Protein AF-A0A7S3S512-F1 (afdb_monomer)

Sequence (311 aa):
MNDYSKWDKIRDSDGEEDDPVSTSLEEENQEQLRGEMERMDMWLRRQIMGLEKQAPGRRHRPGQPPELSELTQQAAPYRKLTKEDRKVLSMLIITSHFEEGTTNLDRHPQMLDLTRHHRWLEEDPGTLELLCQVHNKAMKQMKDGQEPDDEERRALESPEDRRMRSMVLSGINTLAAPKKCKCTGGLLELVTQICTPSTDEGRERRKKWQKKEYAKDALFDSLFPDLRQFNDEEQDTGWWDIGIFVAVIVLLIFAALFLLYGPVFAASKVKTTSTLLTTTAANAANAAAPEAVAASLASAAAGVEGREGEL

Organism: NCBI:txid141414

Solvent-accessible surface area (backbone atoms only — not comparable to full-atom values): 18953 Å² total; per-residue (Å²): 133,86,80,60,71,75,61,75,66,63,66,78,80,81,72,74,72,72,54,72,67,60,58,51,54,52,52,52,52,52,51,51,50,49,56,49,32,53,52,42,34,55,50,49,50,54,43,51,57,49,50,67,70,64,46,93,88,78,72,87,64,92,88,65,64,68,75,66,52,53,68,62,65,67,58,74,82,65,61,86,70,55,76,63,54,40,46,53,49,24,43,46,18,60,47,49,36,60,57,82,76,47,78,49,74,88,35,44,65,60,47,50,52,51,44,69,78,38,51,59,62,72,72,37,65,41,55,51,51,38,50,39,51,43,48,54,48,60,60,50,69,68,60,83,58,77,92,59,58,77,68,58,51,61,68,72,51,55,72,62,60,56,50,52,48,53,25,46,45,27,30,36,20,60,57,35,34,21,66,77,67,66,36,89,60,32,60,61,46,42,50,50,31,47,76,59,47,86,47,71,66,26,48,48,52,33,51,38,55,28,62,37,42,37,21,54,51,50,40,50,37,70,75,36,61,77,59,43,64,54,60,75,62,36,76,83,45,42,69,57,51,51,50,50,54,51,50,52,53,52,50,52,50,50,51,51,49,43,68,73,46,40,68,67,61,62,68,75,73,74,83,86,80,77,84,89,84,92,86,79,83,84,89,79,85,83,82,83,86,82,89,80,86,85,87,81,91,81,91,85,87,85,91,84,82,88,83,87,78,92,132

Radius of gyration: 35.6 Å; Cα contacts (8 Å, |Δi|>4): 175; chains: 1; bounding box: 124×63×72 Å

Secondary structure (DSSP, 8-state):
----TTTTT----------HHHHHHHHHHHHHHHHHHHHHHHHHHHHHHHHHHHSTTS---TT--HHHHHHHHTSPPPPPP-HHHHHHHHHHHHHT---TT---GGGHHHHHHHHHH-THHHH-HHHHHHHHHHHHHHHHTTTSS----HHHHHHHS-HHHHHHHHHHHHHHHHHHHHHHTT-TTHHHHHHHHHHS--SHHHHHHHHHHHTTHHHHHHHHHHH-HHHHHHHHHHHHHHHHHHHHHHHHHHHHHHHHHHHHHHHHHHTT-------------------------------------------

Foldseek 3Di:
DDDPVVVVPPPPVPPPPVPVVVVVVVVVVVVVLVVQLVLLLVLLVVLVVVVVVVQPPDDDDPPDDVVVVVVVNPQDDADDDDSVRSSLLSSLLVLLADDQLDDSLVSLVVNVVSCVVVVCLQVPPSNLLSLLSSLVSLVVVLVPDDDDPPVVSVVPDDPSSVVSSNSSLSSSLQNQLCVVVVPPVHSVSLSCLLVDVPDPVSVVSVNCSSNSVSSVVSSVCSVCVVVVVVVVPCPVCVVVVVVVVVVVVVVVVVVVCCVVCVVVVVVPDDPDDDDDDDDDDDDDDDDDDDDDDDDDDDDDDDDDDDDDDDD

pLDDT: mean 80.56, std 19.23, range [37.34, 98.44]

Mean predicted aligned error: 13.74 Å

Structure (mmCIF, N/CA/C/O backbone):
data_AF-A0A7S3S512-F1
#
_entry.id   AF-A0A7S3S512-F1
#
loop_
_atom_site.group_PDB
_atom_site.id
_atom_site.type_symbol
_atom_site.label_atom_id
_atom_site.label_alt_id
_atom_site.label_comp_id
_atom_site.label_asym_id
_atom_site.label_entity_id
_atom_site.label_seq_id
_atom_site.pdbx_PDB_ins_code
_atom_site.Cartn_x
_atom_site.Cartn_y
_atom_site.Cartn_z
_atom_site.occupancy
_atom_site.B_iso_or_equiv
_atom_site.auth_seq_id
_atom_site.auth_comp_id
_atom_site.auth_asym_id
_atom_site.auth_atom_id
_atom_site.pdbx_PDB_model_num
ATOM 1 N N . MET A 1 1 ? 29.287 36.429 43.409 1.00 61.03 1 MET A N 1
ATOM 2 C CA . MET A 1 1 ? 30.120 36.024 42.257 1.00 61.03 1 MET A CA 1
ATOM 3 C C . MET A 1 1 ? 29.780 34.569 42.007 1.00 61.03 1 MET A C 1
ATOM 5 O O . MET A 1 1 ? 30.054 33.759 42.880 1.00 61.03 1 MET A O 1
ATOM 9 N N . ASN A 1 2 ? 29.037 34.271 40.940 1.00 67.44 2 ASN A N 1
ATOM 10 C CA . ASN A 1 2 ? 28.600 32.899 40.678 1.00 67.44 2 ASN A CA 1
ATOM 11 C C . ASN A 1 2 ? 29.790 32.089 40.165 1.00 67.44 2 ASN A C 1
ATOM 13 O O . ASN A 1 2 ? 30.508 32.540 39.276 1.00 67.44 2 ASN A O 1
ATOM 17 N N . ASP A 1 3 ? 30.003 30.927 40.770 1.00 71.62 3 ASP A N 1
ATOM 18 C CA . ASP A 1 3 ? 31.098 30.020 40.459 1.00 71.62 3 ASP A CA 1
ATOM 19 C C . ASP A 1 3 ? 30.718 29.163 39.241 1.00 71.62 3 ASP A C 1
ATOM 21 O O . ASP A 1 3 ? 29.880 28.262 39.322 1.00 71.62 3 ASP A O 1
ATOM 25 N N . TYR A 1 4 ? 31.288 29.501 38.084 1.00 76.69 4 TYR A N 1
ATOM 26 C CA . TYR A 1 4 ? 31.064 28.801 36.815 1.00 76.69 4 TYR A CA 1
ATOM 27 C C . TYR A 1 4 ? 32.015 27.607 36.614 1.00 76.69 4 TYR A C 1
ATOM 29 O O . TYR A 1 4 ? 31.914 26.921 35.599 1.00 76.69 4 TYR A O 1
ATOM 37 N N . SER A 1 5 ? 32.874 27.282 37.592 1.00 79.38 5 SER A N 1
ATOM 38 C CA . SER A 1 5 ? 33.829 26.159 37.501 1.00 79.38 5 SER A CA 1
ATOM 39 C C . SER A 1 5 ? 33.173 24.776 37.357 1.00 79.38 5 SER A C 1
ATOM 41 O O . SER A 1 5 ? 33.817 23.814 36.939 1.00 79.38 5 SER A O 1
ATOM 43 N N . LYS A 1 6 ? 31.871 24.664 37.660 1.00 72.25 6 LYS A N 1
ATOM 44 C CA . LYS A 1 6 ? 31.051 23.468 37.401 1.00 72.25 6 LYS A CA 1
ATOM 45 C C . LYS A 1 6 ? 30.869 23.182 35.904 1.00 72.25 6 LYS A C 1
ATOM 47 O O . LYS A 1 6 ? 30.765 22.015 35.536 1.00 72.25 6 LYS A O 1
ATOM 52 N N . TRP A 1 7 ? 30.792 24.217 35.068 1.00 75.50 7 TRP A N 1
ATOM 53 C CA . TRP A 1 7 ? 30.536 24.078 33.628 1.00 75.50 7 TRP A CA 1
ATOM 54 C C . TRP A 1 7 ? 31.827 23.879 32.829 1.00 75.50 7 TRP A C 1
ATOM 56 O O . TRP A 1 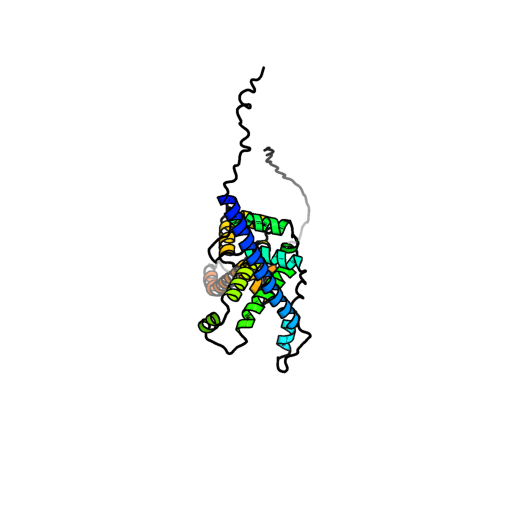7 ? 31.806 23.212 31.806 1.00 75.50 7 TRP A O 1
ATOM 66 N N . ASP A 1 8 ? 32.960 24.327 33.370 1.00 74.44 8 ASP A N 1
ATOM 67 C CA . ASP A 1 8 ? 34.303 24.193 32.777 1.00 74.44 8 ASP A CA 1
ATOM 68 C C . ASP A 1 8 ? 34.840 22.743 32.776 1.00 74.44 8 ASP A C 1
ATOM 70 O O . ASP A 1 8 ? 35.876 22.435 32.194 1.00 74.44 8 ASP A O 1
ATOM 74 N N . LYS A 1 9 ? 34.138 21.826 33.458 1.00 64.19 9 LYS A N 1
ATOM 75 C CA . LYS A 1 9 ? 34.430 20.382 33.466 1.00 64.19 9 LYS A CA 1
ATOM 76 C C . LYS A 1 9 ? 33.510 19.569 32.564 1.00 64.19 9 LYS A C 1
ATOM 78 O O . LYS A 1 9 ? 33.671 18.348 32.505 1.00 64.19 9 LYS A O 1
ATOM 83 N N . ILE A 1 10 ? 32.567 20.206 31.869 1.00 63.91 10 ILE A N 1
ATOM 84 C CA . ILE A 1 10 ? 31.907 19.558 30.739 1.00 63.91 10 ILE A CA 1
ATOM 85 C C . ILE A 1 10 ? 32.940 19.574 29.622 1.00 63.91 10 ILE A C 1
ATOM 87 O O . ILE A 1 10 ? 33.043 20.509 28.843 1.00 63.91 10 ILE A O 1
ATOM 91 N N . ARG A 1 11 ? 33.799 18.557 29.650 1.00 57.00 11 ARG A N 1
ATOM 92 C CA . ARG A 1 11 ? 34.690 18.218 28.555 1.00 57.00 11 ARG A CA 1
ATOM 93 C C . ARG A 1 11 ? 33.771 18.029 27.357 1.00 57.00 11 ARG A C 1
ATOM 95 O O . ARG A 1 11 ? 32.950 17.113 27.404 1.00 57.00 11 ARG A O 1
ATOM 102 N N . ASP A 1 12 ? 33.858 18.922 26.375 1.00 54.28 12 ASP A N 1
ATOM 103 C CA . ASP A 1 12 ? 33.174 18.766 25.098 1.00 54.28 12 ASP A CA 1
ATOM 104 C C . ASP A 1 12 ? 33.484 17.349 24.619 1.00 54.28 12 ASP A C 1
ATOM 106 O O . ASP A 1 12 ? 34.623 17.012 24.285 1.00 54.28 12 ASP A O 1
ATOM 110 N N . SER A 1 13 ? 32.484 16.476 24.724 1.00 53.31 13 SER A N 1
ATOM 111 C CA . SER A 1 13 ? 32.535 15.096 24.255 1.00 53.31 13 SER A CA 1
ATOM 112 C C . SER A 1 13 ? 32.376 15.118 22.737 1.00 53.31 13 SER A C 1
ATOM 114 O O . SER A 1 13 ? 31.521 14.441 22.190 1.00 53.31 13 SER A O 1
ATOM 116 N N . ASP A 1 14 ? 33.190 15.948 22.087 1.00 55.72 14 ASP A N 1
ATOM 117 C CA . ASP A 1 14 ? 33.312 16.149 20.641 1.00 55.72 14 ASP A CA 1
ATOM 118 C C . ASP A 1 14 ? 34.338 15.159 20.051 1.00 55.72 14 ASP A C 1
ATOM 120 O O . ASP A 1 14 ? 34.889 15.338 18.971 1.00 55.72 14 ASP A O 1
ATOM 124 N N . GLY A 1 15 ? 34.650 14.117 20.826 1.00 52.41 15 GLY A N 1
ATOM 125 C CA . GLY A 1 15 ? 35.404 12.944 20.420 1.00 52.41 15 GLY A CA 1
ATOM 126 C C . GLY A 1 15 ? 34.468 11.749 20.338 1.00 52.41 15 GLY A C 1
ATOM 127 O O . GLY A 1 15 ? 34.687 10.757 21.031 1.00 52.41 15 GLY A O 1
ATOM 128 N N . GLU A 1 16 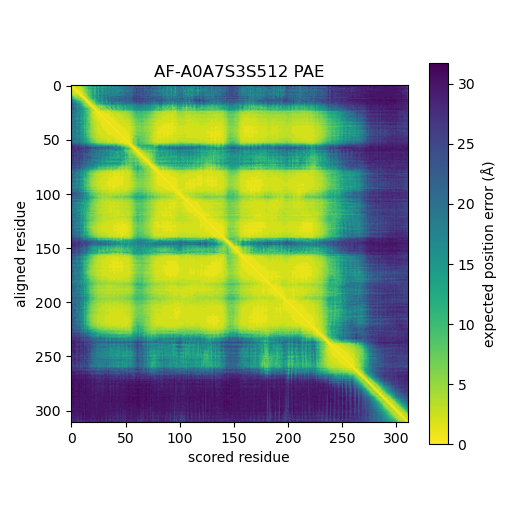? 33.409 11.858 19.534 1.00 58.88 16 GLU A N 1
ATOM 129 C CA . GLU A 1 16 ? 32.864 10.681 18.860 1.00 58.88 16 GLU A CA 1
ATOM 130 C C . GLU A 1 16 ? 33.979 10.197 17.919 1.00 58.88 16 GLU A C 1
ATOM 132 O O . GLU A 1 16 ? 34.070 10.583 16.758 1.00 58.88 16 GLU A O 1
ATOM 137 N N . GLU A 1 17 ? 34.932 9.429 18.460 1.00 61.56 17 GLU A N 1
ATOM 138 C CA . GLU A 1 17 ? 35.699 8.496 17.642 1.00 61.56 17 GLU A CA 1
ATOM 139 C C . GLU A 1 17 ? 34.657 7.523 17.097 1.00 61.56 17 GLU A C 1
ATOM 141 O O . GLU A 1 17 ? 34.302 6.555 17.770 1.00 61.56 17 GLU A O 1
ATOM 146 N N . ASP A 1 18 ? 34.088 7.870 15.939 1.00 58.34 18 ASP A N 1
ATOM 147 C CA . ASP A 1 18 ? 33.186 7.023 15.175 1.00 58.34 18 ASP A CA 1
ATOM 148 C C . ASP A 1 18 ? 33.837 5.651 15.081 1.00 58.34 18 ASP A C 1
ATOM 150 O O . ASP A 1 18 ? 34.855 5.463 14.407 1.00 58.34 18 ASP A O 1
ATOM 154 N N . ASP A 1 19 ? 33.285 4.709 15.840 1.00 63.06 19 ASP A N 1
ATOM 155 C CA . ASP A 1 19 ? 33.749 3.338 15.872 1.00 63.06 19 ASP A CA 1
ATOM 156 C C . ASP A 1 19 ? 33.676 2.852 14.415 1.00 63.06 19 ASP A C 1
ATOM 158 O O . ASP A 1 19 ? 32.576 2.735 13.873 1.00 63.06 19 ASP A O 1
ATOM 162 N N . PRO A 1 20 ? 34.795 2.595 13.713 1.00 70.06 20 PRO A N 1
ATOM 163 C CA . PRO A 1 20 ? 34.787 2.400 12.256 1.00 70.06 20 PRO A CA 1
ATOM 164 C C . PRO A 1 20 ? 33.902 1.219 11.819 1.00 70.06 20 PRO A C 1
ATOM 166 O O . PRO A 1 20 ? 33.505 1.101 10.660 1.00 70.06 20 PRO A O 1
ATOM 169 N N . VAL A 1 21 ? 33.569 0.343 12.769 1.00 72.38 21 VAL A N 1
ATOM 170 C CA . VAL A 1 21 ? 32.634 -0.767 12.614 1.00 72.38 21 VAL A CA 1
ATOM 171 C C . VAL A 1 21 ? 31.184 -0.287 12.442 1.00 72.38 21 VAL A C 1
ATOM 173 O O . VAL A 1 21 ? 30.483 -0.842 11.595 1.00 72.38 21 VAL A O 1
ATOM 176 N N . SER A 1 22 ? 30.721 0.735 13.176 1.00 74.00 22 SER A N 1
ATOM 177 C CA . SER A 1 22 ? 29.338 1.236 13.069 1.00 74.00 22 SER A CA 1
ATOM 178 C C . SER A 1 22 ? 29.071 1.857 11.698 1.00 74.00 22 SER A C 1
ATOM 180 O O . SER A 1 22 ? 28.077 1.515 11.057 1.00 74.00 22 SER A O 1
ATOM 182 N N . THR A 1 23 ? 30.013 2.662 11.196 1.00 77.38 23 THR A N 1
ATOM 183 C CA . THR A 1 23 ? 29.908 3.305 9.878 1.00 77.38 23 THR A CA 1
ATOM 184 C C . THR A 1 23 ? 29.803 2.263 8.762 1.00 77.38 23 THR A C 1
ATOM 186 O O . THR A 1 23 ? 28.945 2.371 7.890 1.00 77.38 23 THR A O 1
ATOM 189 N N . SER A 1 24 ? 30.604 1.191 8.828 1.00 84.88 24 SER A N 1
ATOM 190 C CA . SER A 1 24 ? 30.586 0.141 7.799 1.00 84.88 24 SER A CA 1
ATOM 191 C C . SER A 1 24 ? 29.254 -0.621 7.715 1.00 84.88 24 SER A C 1
ATOM 193 O O . SER A 1 24 ? 28.792 -0.937 6.619 1.00 84.88 24 SER A O 1
ATOM 195 N N . LEU A 1 25 ? 28.603 -0.881 8.856 1.00 86.56 25 LEU A N 1
ATOM 196 C CA . LEU A 1 25 ? 27.315 -1.580 8.899 1.00 86.56 25 LEU A CA 1
ATOM 197 C C . LEU A 1 25 ? 26.173 -0.701 8.381 1.00 86.56 25 LEU A C 1
ATOM 199 O O . LEU A 1 25 ? 25.235 -1.198 7.754 1.00 86.56 25 LEU A O 1
ATOM 203 N N . GLU A 1 26 ? 26.226 0.603 8.644 1.00 86.81 26 GLU A N 1
ATOM 204 C CA . GLU A 1 26 ? 25.250 1.548 8.102 1.00 86.81 26 GLU A CA 1
ATOM 205 C C . GLU A 1 26 ? 25.389 1.692 6.586 1.00 86.81 26 GLU A C 1
ATOM 207 O O . GLU A 1 26 ? 24.377 1.650 5.880 1.00 86.81 26 GLU A O 1
ATOM 212 N N . GLU A 1 27 ? 26.618 1.783 6.075 1.00 89.88 27 GLU A N 1
ATOM 213 C CA . GLU A 1 27 ? 26.892 1.821 4.635 1.00 89.88 27 GLU A CA 1
ATOM 214 C C . GLU A 1 27 ? 26.393 0.553 3.925 1.00 89.88 27 GLU A C 1
ATOM 21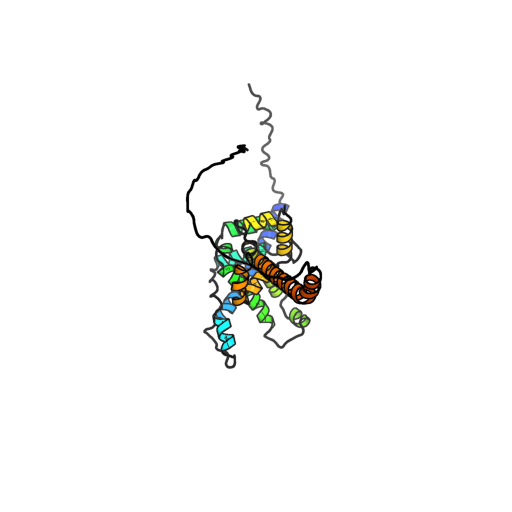6 O O . GLU A 1 27 ? 25.693 0.656 2.913 1.00 89.88 27 GLU A O 1
ATOM 221 N N . GLU A 1 28 ? 26.660 -0.635 4.481 1.00 91.50 28 GLU A N 1
ATOM 222 C CA . GLU A 1 28 ? 26.190 -1.909 3.915 1.00 91.50 28 GLU A CA 1
ATOM 223 C C . GLU A 1 28 ? 24.653 -1.987 3.891 1.00 91.50 28 GLU A C 1
ATOM 225 O O . GLU A 1 28 ? 24.053 -2.355 2.875 1.00 91.50 28 GLU A O 1
ATOM 230 N N . ASN A 1 29 ? 23.989 -1.566 4.973 1.00 89.00 29 ASN A N 1
ATOM 231 C CA . ASN A 1 29 ? 22.526 -1.515 5.036 1.00 89.00 29 ASN A CA 1
ATOM 232 C C . ASN A 1 29 ? 21.937 -0.520 4.022 1.00 89.00 29 ASN A C 1
ATOM 234 O O . ASN A 1 29 ? 20.917 -0.808 3.385 1.00 89.00 29 ASN A O 1
ATOM 238 N N . GLN A 1 30 ? 22.567 0.645 3.843 1.00 90.12 30 GLN A N 1
ATOM 239 C CA . GLN A 1 30 ? 22.141 1.633 2.850 1.00 90.12 30 GLN A CA 1
ATOM 240 C C . GLN A 1 30 ? 22.326 1.117 1.419 1.00 90.12 30 GLN A C 1
ATOM 242 O O . GLN A 1 30 ? 21.441 1.310 0.575 1.00 90.12 30 GLN A O 1
ATOM 247 N N . GLU A 1 31 ? 23.433 0.432 1.133 1.00 94.94 31 GLU A N 1
ATOM 248 C CA . GLU A 1 31 ? 23.676 -0.175 -0.175 1.00 94.94 31 GLU A CA 1
ATOM 249 C C . GLU A 1 31 ? 22.677 -1.305 -0.461 1.00 94.94 31 GLU A C 1
ATOM 251 O O . GLU A 1 31 ? 22.088 -1.356 -1.549 1.00 94.94 31 GLU A O 1
ATOM 256 N N . GLN A 1 32 ? 22.386 -2.149 0.535 1.00 94.25 32 GLN A N 1
ATOM 257 C CA . GLN A 1 32 ? 21.356 -3.180 0.433 1.00 94.25 32 GLN A CA 1
ATOM 258 C C . GLN A 1 32 ? 19.984 -2.563 0.138 1.00 94.25 32 GLN A C 1
ATOM 260 O O . GLN A 1 32 ? 19.294 -3.006 -0.789 1.00 94.25 32 GLN A O 1
ATOM 265 N N . LEU A 1 33 ? 19.604 -1.509 0.868 1.00 92.81 33 LEU A N 1
ATOM 266 C CA . LEU A 1 33 ? 18.342 -0.797 0.663 1.00 92.81 33 LEU A CA 1
ATOM 267 C C . LEU A 1 33 ? 18.263 -0.200 -0.747 1.00 92.81 33 LEU A C 1
ATOM 269 O O . LEU A 1 33 ? 17.230 -0.305 -1.415 1.00 92.81 33 LEU A O 1
ATOM 273 N N . ARG A 1 34 ? 19.363 0.377 -1.240 1.00 95.50 34 ARG A N 1
ATOM 274 C CA . ARG A 1 34 ? 19.453 0.909 -2.603 1.00 95.50 34 ARG A CA 1
ATOM 275 C C . ARG A 1 34 ? 19.286 -0.190 -3.653 1.00 95.50 34 ARG A C 1
ATOM 277 O O . ARG A 1 34 ? 18.516 -0.009 -4.598 1.00 95.50 34 ARG A O 1
ATOM 284 N N . GLY A 1 35 ? 19.937 -1.338 -3.472 1.00 97.25 35 GLY A N 1
ATOM 285 C CA . GLY A 1 35 ? 19.789 -2.493 -4.360 1.00 97.25 35 GLY A CA 1
ATOM 286 C C . GLY A 1 35 ? 18.370 -3.076 -4.348 1.00 97.25 35 GLY A C 1
ATOM 287 O O . GLY A 1 35 ? 17.856 -3.520 -5.378 1.00 97.25 35 GLY A O 1
ATOM 288 N N . GLU A 1 36 ? 17.685 -3.063 -3.204 1.00 96.62 36 GLU A N 1
ATOM 289 C CA . GLU A 1 36 ? 16.264 -3.425 -3.124 1.00 96.62 36 GLU A CA 1
ATOM 290 C C . GLU A 1 36 ? 15.364 -2.412 -3.822 1.00 96.62 36 GLU A C 1
ATOM 292 O O . GLU A 1 36 ? 14.471 -2.811 -4.575 1.00 96.62 36 GLU A O 1
ATOM 297 N N . MET A 1 37 ? 15.637 -1.120 -3.643 1.00 97.31 37 MET A N 1
ATOM 298 C CA . MET A 1 37 ? 14.905 -0.038 -4.298 1.00 97.31 37 MET A CA 1
ATOM 299 C C . MET A 1 37 ? 14.983 -0.151 -5.816 1.00 97.31 37 MET A C 1
ATOM 301 O O . MET A 1 37 ? 13.957 -0.047 -6.487 1.00 97.31 37 MET A O 1
ATOM 305 N N . GLU A 1 38 ? 16.165 -0.409 -6.372 1.00 97.94 38 GLU A N 1
ATOM 306 C CA . GLU A 1 38 ? 16.338 -0.569 -7.818 1.00 97.94 38 GLU A CA 1
ATOM 307 C C . GLU A 1 38 ? 15.598 -1.803 -8.354 1.00 97.94 38 GLU A C 1
ATOM 309 O O . GLU A 1 38 ? 14.930 -1.721 -9.391 1.00 97.94 38 GLU A O 1
ATOM 314 N N . ARG A 1 39 ? 15.634 -2.930 -7.628 1.00 98.12 39 ARG A N 1
ATOM 315 C CA . ARG A 1 39 ? 14.865 -4.135 -7.987 1.00 98.12 39 ARG A CA 1
ATOM 316 C C . ARG A 1 39 ? 13.358 -3.877 -7.966 1.00 98.12 39 ARG A C 1
ATOM 318 O O . ARG A 1 39 ? 12.666 -4.238 -8.920 1.00 98.12 39 ARG A O 1
ATOM 325 N N . MET A 1 40 ? 12.862 -3.199 -6.933 1.00 98.25 40 MET A N 1
ATOM 326 C CA . MET A 1 40 ? 11.452 -2.823 -6.821 1.00 98.25 40 MET A CA 1
ATOM 327 C C . MET A 1 40 ? 11.033 -1.829 -7.915 1.00 98.25 40 MET A C 1
ATOM 329 O O . MET A 1 40 ? 9.971 -2.001 -8.510 1.00 98.25 40 MET A O 1
ATOM 333 N N . ASP A 1 41 ? 11.858 -0.828 -8.245 1.00 98.19 41 ASP A N 1
ATOM 334 C CA . ASP A 1 41 ? 11.573 0.138 -9.323 1.00 98.19 41 ASP A CA 1
ATOM 335 C C . ASP A 1 41 ? 11.448 -0.564 -10.679 1.00 98.19 41 ASP A C 1
ATOM 337 O O . ASP A 1 41 ? 10.485 -0.336 -11.422 1.00 98.19 41 ASP A O 1
ATOM 341 N N . MET A 1 42 ? 12.388 -1.462 -10.992 1.00 98.25 42 MET A N 1
ATOM 342 C CA . MET A 1 42 ? 12.353 -2.257 -12.221 1.00 98.25 42 MET A CA 1
ATOM 343 C C . MET A 1 42 ? 11.119 -3.159 -12.281 1.00 98.25 42 MET A C 1
ATOM 345 O O . MET A 1 42 ? 10.471 -3.255 -13.333 1.00 98.25 42 MET A O 1
ATOM 349 N N . TRP A 1 43 ? 10.776 -3.798 -11.161 1.00 98.00 43 TRP A N 1
ATOM 350 C CA . TRP A 1 43 ? 9.601 -4.653 -11.056 1.00 98.00 43 TRP A CA 1
ATOM 351 C C . TRP A 1 43 ? 8.301 -3.857 -11.237 1.00 98.00 43 TRP A C 1
ATOM 353 O O . TRP A 1 43 ? 7.495 -4.192 -12.111 1.00 98.00 43 TRP A O 1
ATOM 363 N N . LEU A 1 44 ? 8.129 -2.740 -10.519 1.00 97.88 44 LEU A N 1
ATOM 364 C CA . LEU A 1 44 ? 6.968 -1.853 -10.660 1.00 97.88 44 LEU A CA 1
ATOM 365 C C . LEU A 1 44 ? 6.843 -1.331 -12.087 1.00 97.88 44 LEU A C 1
ATOM 367 O O . LEU A 1 44 ? 5.760 -1.382 -12.670 1.00 97.88 44 LEU A O 1
ATOM 371 N N . ARG A 1 45 ? 7.949 -0.891 -12.696 1.00 97.94 45 ARG A N 1
ATOM 372 C CA . ARG A 1 45 ? 7.956 -0.420 -14.085 1.00 97.94 45 ARG A CA 1
ATOM 373 C C . ARG A 1 45 ? 7.436 -1.495 -15.038 1.00 97.94 45 ARG A C 1
ATOM 375 O O . ARG A 1 45 ? 6.611 -1.195 -15.901 1.00 97.94 45 ARG A O 1
ATOM 382 N N . ARG A 1 46 ? 7.885 -2.747 -14.885 1.00 97.31 46 ARG A N 1
ATOM 383 C CA . ARG A 1 46 ? 7.400 -3.889 -15.682 1.00 97.31 46 ARG A CA 1
ATOM 384 C C . ARG A 1 46 ? 5.898 -4.097 -15.491 1.00 97.31 46 ARG A C 1
ATOM 386 O O . ARG A 1 46 ? 5.184 -4.335 -16.471 1.00 97.31 46 ARG A O 1
ATOM 393 N N . GLN A 1 47 ? 5.414 -3.990 -14.255 1.00 97.00 47 GLN A N 1
ATOM 394 C CA . GLN A 1 47 ? 3.999 -4.176 -13.965 1.00 97.00 47 GLN A CA 1
ATOM 395 C C . GLN A 1 47 ? 3.130 -3.063 -14.555 1.00 97.00 47 GLN A C 1
ATOM 397 O O . GLN A 1 47 ? 2.170 -3.383 -15.262 1.00 97.00 47 GLN A O 1
ATOM 402 N N . ILE A 1 48 ? 3.521 -1.800 -14.384 1.00 96.19 48 ILE A N 1
ATOM 403 C CA . ILE A 1 48 ? 2.824 -0.623 -14.925 1.00 96.19 48 ILE A CA 1
ATOM 404 C C . ILE A 1 48 ? 2.782 -0.664 -16.457 1.00 96.19 48 ILE A C 1
ATOM 406 O O . ILE A 1 48 ? 1.706 -0.580 -17.043 1.00 96.19 48 ILE A O 1
ATOM 410 N N . MET A 1 49 ? 3.914 -0.927 -17.124 1.00 95.62 49 MET A N 1
ATOM 411 C CA . MET A 1 49 ? 3.939 -1.075 -18.590 1.00 95.62 49 MET A CA 1
ATOM 412 C C . MET A 1 49 ? 3.025 -2.207 -19.081 1.00 95.62 49 MET A C 1
ATOM 414 O O . MET A 1 49 ? 2.522 -2.181 -20.203 1.00 95.62 49 MET A O 1
ATOM 418 N N . GLY A 1 50 ? 2.827 -3.248 -18.271 1.00 93.56 50 GLY A N 1
ATOM 419 C CA . GLY A 1 50 ? 1.879 -4.303 -18.606 1.00 93.56 50 GLY A CA 1
ATOM 420 C C . GLY A 1 50 ? 0.415 -3.893 -18.409 1.00 93.56 50 GLY A C 1
ATOM 421 O O . GLY A 1 50 ? -0.415 -4.373 -19.173 1.00 93.56 50 GLY A O 1
ATOM 422 N N . LEU A 1 51 ? 0.099 -3.021 -17.442 1.00 92.44 51 LEU A N 1
ATOM 423 C CA . LEU A 1 51 ? -1.241 -2.429 -17.298 1.00 92.44 51 LEU A CA 1
ATOM 424 C C . LEU A 1 51 ? -1.564 -1.538 -18.505 1.00 92.44 51 LEU A C 1
ATOM 426 O O . LEU A 1 51 ? -2.623 -1.682 -19.111 1.00 92.44 51 LEU A O 1
ATOM 430 N N . GLU A 1 52 ? -0.608 -0.712 -18.941 1.00 91.19 52 GLU A N 1
ATOM 431 C CA . GLU A 1 52 ? -0.724 0.122 -20.150 1.00 91.19 52 GLU A CA 1
ATOM 432 C C . GLU A 1 52 ? -1.050 -0.687 -21.407 1.00 91.19 52 GLU A C 1
ATOM 434 O O . GLU A 1 52 ? -1.860 -0.273 -22.236 1.00 91.19 52 GLU A O 1
ATOM 439 N N . LYS A 1 53 ? -0.455 -1.876 -21.543 1.00 89.94 53 LYS A N 1
ATOM 440 C CA . LYS A 1 53 ? -0.731 -2.781 -22.668 1.00 89.94 53 LYS A CA 1
ATOM 441 C C . LYS A 1 53 ? -2.116 -3.431 -22.600 1.00 89.94 53 LYS A C 1
ATOM 443 O O . LYS A 1 53 ? -2.627 -3.822 -23.649 1.00 89.94 53 LYS A O 1
ATOM 448 N N . GLN A 1 54 ? -2.683 -3.583 -21.403 1.00 83.88 54 GLN A N 1
ATOM 449 C CA . GLN A 1 54 ? -3.990 -4.209 -21.171 1.00 83.88 54 GLN A CA 1
ATOM 450 C C . GLN A 1 54 ? -5.156 -3.213 -21.222 1.00 83.88 54 GLN A C 1
ATOM 452 O O . GLN A 1 54 ? -6.301 -3.654 -21.300 1.00 83.88 54 GLN A O 1
ATOM 457 N N . ALA A 1 55 ? -4.886 -1.904 -21.203 1.00 80.12 55 ALA A N 1
ATOM 458 C CA . ALA A 1 55 ? -5.923 -0.880 -21.184 1.00 80.12 55 ALA A CA 1
ATOM 459 C C . ALA A 1 55 ? -6.933 -1.049 -22.350 1.00 80.12 55 ALA A C 1
ATOM 461 O O . ALA A 1 55 ? -6.521 -1.270 -23.503 1.00 80.12 55 ALA A O 1
ATOM 462 N N . PRO A 1 56 ? -8.249 -0.967 -22.064 1.00 61.47 56 PRO A N 1
ATOM 463 C CA . PRO A 1 56 ? -9.310 -1.164 -23.045 1.00 61.47 56 PRO A CA 1
ATOM 464 C C . PRO A 1 56 ? -9.187 -0.101 -24.140 1.00 61.47 56 PRO A C 1
ATOM 466 O O . PRO A 1 56 ? -9.249 1.096 -23.893 1.00 61.47 56 PRO A O 1
ATOM 469 N N . GLY A 1 57 ? -8.917 -0.556 -25.360 1.00 60.59 57 GLY A N 1
ATOM 470 C CA . GLY A 1 57 ? -8.593 0.308 -26.497 1.00 60.59 57 GLY A CA 1
ATOM 471 C C . GLY A 1 57 ? -7.664 -0.344 -27.517 1.00 60.59 57 GLY A C 1
ATOM 472 O O . GLY A 1 57 ? -7.549 0.151 -28.634 1.00 60.59 57 GLY A O 1
ATOM 473 N N . ARG A 1 58 ? -7.015 -1.471 -27.180 1.00 52.56 58 ARG A N 1
ATOM 474 C CA . ARG A 1 58 ? -6.103 -2.147 -28.122 1.00 52.56 58 ARG A CA 1
ATOM 475 C C . ARG A 1 58 ? -6.539 -3.512 -28.633 1.00 52.56 58 ARG A C 1
ATOM 477 O O . ARG A 1 58 ? -6.113 -3.858 -29.730 1.00 52.56 58 ARG A O 1
ATOM 484 N N . ARG A 1 59 ? -7.340 -4.302 -27.906 1.00 54.03 59 ARG A N 1
ATOM 485 C CA . ARG A 1 59 ? -7.748 -5.647 -28.361 1.00 54.03 59 ARG A CA 1
ATOM 486 C C . ARG A 1 59 ? -9.098 -6.050 -27.773 1.00 54.03 59 ARG A C 1
ATOM 488 O O . ARG A 1 59 ? -9.152 -6.555 -26.659 1.00 54.03 59 ARG A O 1
ATOM 495 N N . HIS A 1 60 ? -10.175 -5.861 -28.532 1.00 57.25 60 HIS A N 1
ATOM 496 C CA . HIS A 1 60 ? -11.408 -6.609 -28.297 1.00 57.25 60 HIS A CA 1
ATOM 497 C C . HIS A 1 60 ? -11.064 -8.089 -28.516 1.00 57.25 60 HIS A C 1
ATOM 499 O O . HIS A 1 60 ? -10.672 -8.464 -29.623 1.00 57.25 60 HIS A O 1
ATOM 505 N N . ARG A 1 61 ? -11.080 -8.914 -27.459 1.00 60.34 61 ARG A N 1
ATOM 506 C CA . ARG A 1 61 ? -10.915 -10.364 -27.627 1.00 60.34 61 ARG A CA 1
ATOM 507 C C . ARG A 1 61 ? -12.189 -10.871 -28.314 1.00 60.34 61 ARG A C 1
ATOM 509 O O . ARG A 1 61 ? -13.257 -10.734 -27.718 1.00 60.34 61 ARG A O 1
ATOM 516 N N . PRO A 1 62 ? -12.115 -11.415 -29.542 1.00 60.50 62 PRO A N 1
ATOM 517 C CA . PRO A 1 62 ? -13.297 -11.965 -30.192 1.00 60.50 62 PRO A CA 1
ATOM 518 C C . PRO A 1 62 ? -13.849 -13.107 -29.325 1.00 60.50 62 PRO A C 1
ATOM 520 O O . PRO A 1 62 ? -13.127 -14.060 -29.040 1.00 60.50 62 PRO A O 1
ATOM 523 N N . GLY A 1 63 ? -15.099 -12.975 -28.869 1.00 71.19 63 GLY A N 1
ATOM 524 C CA . GLY A 1 63 ? -15.803 -13.992 -28.075 1.00 71.19 63 GLY A CA 1
ATOM 525 C C . GLY A 1 63 ? -16.056 -13.665 -26.597 1.00 71.19 63 GLY A C 1
ATOM 526 O O . GLY A 1 63 ? -16.647 -14.496 -25.914 1.00 71.19 63 GLY A O 1
ATOM 527 N N . GLN A 1 64 ? -15.657 -12.494 -26.080 1.00 69.56 64 GLN A N 1
ATOM 528 C CA . GLN A 1 64 ? -16.050 -12.090 -24.722 1.00 69.56 64 GLN A CA 1
ATOM 529 C C . GLN A 1 64 ? -17.459 -11.460 -24.733 1.00 69.56 64 GLN A C 1
ATOM 531 O O . GLN A 1 64 ? -17.699 -10.572 -25.554 1.00 69.56 64 GLN A O 1
ATOM 536 N N . PRO A 1 65 ? -18.388 -11.887 -23.852 1.00 74.00 65 PRO A N 1
ATOM 537 C CA . PRO A 1 65 ? -19.717 -11.289 -23.753 1.00 74.00 65 PRO A CA 1
ATOM 538 C C . PRO A 1 65 ? -19.625 -9.778 -23.478 1.00 74.00 65 PRO A C 1
ATOM 540 O O . PRO A 1 65 ? -18.821 -9.378 -22.627 1.00 74.00 65 PRO A O 1
ATOM 543 N N . PRO A 1 66 ? -20.428 -8.941 -24.161 1.00 69.00 66 PRO A N 1
ATOM 544 C CA . PRO A 1 66 ? -20.344 -7.483 -24.049 1.00 69.00 66 PRO A CA 1
ATOM 545 C C . PRO A 1 66 ? -20.572 -6.973 -22.617 1.00 69.00 66 PRO A C 1
ATOM 547 O O . PRO A 1 66 ? -19.882 -6.051 -22.194 1.00 69.00 66 PRO A O 1
ATOM 550 N N . GLU A 1 67 ? -21.421 -7.638 -21.830 1.00 71.19 67 GLU A N 1
ATOM 551 C CA . GLU A 1 67 ? -21.780 -7.209 -20.467 1.00 71.19 67 GLU A CA 1
ATOM 552 C C . GLU A 1 67 ? -20.589 -7.199 -19.486 1.00 71.19 67 GLU A C 1
ATOM 554 O O . GLU A 1 67 ? -20.461 -6.303 -18.657 1.00 71.19 67 GLU A O 1
ATOM 559 N N . LEU A 1 68 ? -19.639 -8.135 -19.615 1.00 61.16 68 LEU A N 1
ATOM 560 C CA . LEU A 1 68 ? -18.419 -8.149 -18.785 1.00 61.16 68 LEU A CA 1
ATOM 561 C C . LEU A 1 68 ? -17.385 -7.107 -19.240 1.00 61.16 68 LEU A C 1
ATOM 563 O O . LEU A 1 68 ? -16.501 -6.707 -18.474 1.00 61.16 68 LEU A O 1
ATOM 567 N N . SER A 1 69 ? -17.464 -6.678 -20.502 1.00 60.06 69 SER A N 1
ATOM 568 C CA . SER A 1 69 ? -16.557 -5.672 -21.054 1.00 60.06 69 SER A CA 1
ATOM 569 C C . SER A 1 69 ? -16.885 -4.271 -20.538 1.00 60.06 69 SER A C 1
ATOM 571 O O . SER A 1 69 ? -15.964 -3.467 -20.392 1.00 60.06 69 SER A O 1
ATOM 573 N N . GLU A 1 70 ? -18.153 -3.982 -20.248 1.00 65.38 70 GLU A N 1
ATOM 574 C CA . GLU A 1 70 ? -18.599 -2.680 -19.735 1.00 65.38 70 GLU A CA 1
ATOM 575 C C . GLU A 1 70 ? -18.152 -2.459 -18.283 1.00 65.38 70 GLU A C 1
ATOM 577 O O . GLU A 1 70 ? -17.578 -1.415 -17.975 1.00 65.38 70 GLU A O 1
ATOM 582 N N . LEU A 1 71 ? -18.259 -3.485 -17.430 1.00 63.31 71 LEU A N 1
ATOM 583 C CA . LEU A 1 71 ? -17.709 -3.474 -16.063 1.00 63.31 71 LEU A CA 1
ATOM 584 C C . LEU A 1 71 ? -16.197 -3.205 -16.043 1.00 63.31 71 LEU A C 1
ATOM 586 O O . LEU A 1 71 ? -15.685 -2.490 -15.188 1.00 63.31 71 LEU A O 1
ATOM 590 N N . THR A 1 72 ? -15.465 -3.735 -17.027 1.00 61.62 72 THR A N 1
ATOM 591 C CA . THR A 1 72 ? -14.013 -3.516 -17.124 1.00 61.62 72 THR A CA 1
ATOM 592 C C . THR A 1 72 ? -13.670 -2.116 -17.658 1.00 61.62 72 THR A C 1
ATOM 594 O O . THR A 1 72 ? -12.595 -1.593 -17.369 1.00 61.62 72 THR A O 1
ATOM 597 N N . GLN A 1 73 ? -14.563 -1.488 -18.433 1.00 62.97 73 GLN A N 1
ATOM 598 C CA . GLN A 1 73 ? -14.368 -0.135 -18.974 1.00 62.97 73 GLN A CA 1
ATOM 599 C C . GLN A 1 73 ? -14.554 0.968 -17.930 1.00 62.97 73 GLN A C 1
ATOM 601 O O . GLN A 1 73 ? -14.022 2.059 -18.121 1.00 62.97 73 GLN A O 1
ATOM 606 N N . GLN A 1 74 ? -15.246 0.690 -16.824 1.00 65.38 74 GLN A N 1
ATOM 607 C CA . GLN A 1 74 ? -15.422 1.651 -15.732 1.00 65.38 74 GLN A CA 1
ATOM 608 C C . GLN A 1 74 ? -14.218 1.745 -14.786 1.00 65.38 74 GLN A C 1
ATOM 610 O O . GLN A 1 74 ? -14.221 2.574 -13.877 1.00 65.38 74 GLN A O 1
ATOM 615 N N . ALA A 1 75 ? -13.169 0.940 -14.993 1.00 67.81 75 ALA A N 1
ATOM 616 C CA . ALA A 1 75 ? -11.954 1.049 -14.199 1.00 67.81 75 ALA A CA 1
ATOM 617 C C . ALA A 1 75 ? -11.370 2.465 -14.333 1.00 67.81 75 ALA A C 1
ATOM 619 O O . ALA A 1 75 ? -11.020 2.908 -15.432 1.00 67.81 75 ALA A O 1
ATOM 620 N N . ALA A 1 76 ? -11.274 3.175 -13.206 1.00 70.06 76 ALA A N 1
ATOM 621 C CA . ALA A 1 76 ? -10.741 4.527 -13.169 1.00 70.06 76 ALA A CA 1
ATOM 622 C C . ALA A 1 76 ? -9.342 4.560 -13.818 1.00 70.06 76 ALA A C 1
ATOM 624 O O . ALA A 1 76 ? -8.522 3.665 -13.567 1.00 70.06 76 ALA A O 1
ATOM 625 N N . PRO A 1 77 ? -9.045 5.565 -14.662 1.00 80.50 77 PRO A N 1
ATOM 626 C CA . PRO A 1 77 ? -7.733 5.681 -15.280 1.00 80.50 77 PRO A CA 1
ATOM 627 C C . PRO A 1 77 ? -6.670 5.780 -14.183 1.00 80.50 77 PRO A C 1
ATOM 629 O O . PRO A 1 77 ? -6.748 6.637 -13.305 1.00 80.50 77 PRO A O 1
ATOM 632 N N . TYR A 1 78 ? -5.671 4.899 -14.224 1.00 85.00 78 TYR A N 1
ATOM 633 C CA . TYR A 1 78 ? -4.610 4.910 -13.222 1.00 85.00 78 TYR A CA 1
ATOM 634 C C . TYR A 1 78 ? -3.704 6.136 -13.383 1.00 85.00 78 TYR A C 1
ATOM 636 O O . TYR A 1 78 ? -3.457 6.634 -14.489 1.00 85.00 78 TYR A O 1
ATOM 644 N N . ARG A 1 79 ? -3.169 6.604 -12.251 1.00 91.12 79 ARG A N 1
ATOM 645 C CA . ARG A 1 79 ? -2.210 7.709 -12.189 1.00 91.12 79 ARG A CA 1
ATOM 646 C C . ARG A 1 79 ? -0.960 7.368 -13.007 1.00 91.12 79 ARG A C 1
ATOM 648 O O . ARG A 1 79 ? -0.351 6.314 -12.828 1.00 91.12 79 ARG A O 1
ATOM 655 N N . LYS A 1 80 ? -0.521 8.293 -13.864 1.00 95.06 80 LYS A N 1
ATOM 656 C CA . LYS A 1 80 ? 0.795 8.206 -14.513 1.00 95.06 80 LYS A CA 1
ATOM 657 C C . LYS A 1 80 ? 1.872 8.623 -13.515 1.00 95.06 80 LYS A C 1
ATOM 659 O O . LYS A 1 80 ? 1.811 9.724 -12.978 1.00 95.06 80 LYS A O 1
ATOM 664 N N . LEU A 1 81 ? 2.851 7.753 -13.284 1.00 96.50 81 LEU A N 1
ATOM 665 C CA . LEU A 1 81 ? 3.988 8.045 -12.412 1.00 96.50 81 LEU A CA 1
ATOM 666 C C . LEU A 1 81 ? 5.195 8.506 -13.225 1.00 96.50 81 LEU A C 1
ATOM 668 O O . LEU A 1 81 ? 5.555 7.880 -14.228 1.00 96.50 81 LEU A O 1
ATOM 672 N N . THR A 1 82 ? 5.859 9.558 -12.751 1.00 97.56 82 THR A N 1
ATOM 673 C CA . THR A 1 82 ? 7.194 9.921 -13.240 1.00 97.56 82 THR A CA 1
ATOM 674 C C . THR A 1 82 ? 8.238 8.881 -12.801 1.00 97.56 82 THR A C 1
ATOM 676 O O . THR A 1 82 ? 7.945 7.924 -12.073 1.00 97.56 82 THR A O 1
ATOM 679 N N . LYS A 1 83 ? 9.484 9.011 -13.275 1.00 98.00 83 LYS A N 1
ATOM 680 C CA . LYS A 1 83 ? 10.573 8.119 -12.843 1.00 98.00 83 LYS A CA 1
ATOM 681 C C . LYS A 1 83 ? 10.892 8.342 -11.364 1.00 98.00 83 LYS A C 1
ATOM 683 O O . LYS A 1 83 ? 11.164 7.379 -10.654 1.00 98.00 83 LYS A O 1
ATOM 688 N N . GLU A 1 84 ? 10.841 9.590 -10.934 1.00 97.94 84 GLU A N 1
ATOM 689 C CA . GLU A 1 84 ? 11.088 10.055 -9.578 1.00 97.94 84 GLU A CA 1
ATOM 690 C C . GLU A 1 84 ? 9.981 9.557 -8.644 1.00 97.94 84 GLU A C 1
ATOM 692 O O . GLU A 1 84 ? 10.286 8.910 -7.643 1.00 97.94 84 GLU A O 1
ATOM 697 N N . ASP A 1 85 ? 8.710 9.722 -9.032 1.00 98.00 85 ASP A N 1
ATOM 698 C CA . ASP A 1 85 ? 7.570 9.230 -8.245 1.00 98.00 85 ASP A CA 1
ATOM 699 C C . ASP A 1 85 ? 7.637 7.718 -8.024 1.00 98.00 85 ASP A C 1
ATOM 701 O O . ASP A 1 85 ? 7.347 7.226 -6.935 1.00 98.00 85 ASP A O 1
ATOM 705 N N . ARG A 1 86 ? 8.039 6.959 -9.052 1.00 98.00 86 ARG A N 1
ATOM 706 C CA . ARG A 1 86 ? 8.147 5.502 -8.944 1.00 98.00 86 ARG A CA 1
ATOM 707 C C . ARG A 1 86 ? 9.264 5.079 -7.993 1.00 98.00 86 ARG A C 1
ATOM 709 O O . ARG A 1 86 ? 9.047 4.150 -7.228 1.00 98.00 86 ARG A O 1
ATOM 716 N N . LYS A 1 87 ? 10.402 5.784 -7.976 1.00 98.00 87 LYS A N 1
ATOM 717 C CA . LYS A 1 87 ? 11.475 5.540 -6.996 1.00 98.00 87 LYS A CA 1
ATOM 718 C C . LYS A 1 87 ? 11.014 5.813 -5.566 1.00 98.00 87 LYS A C 1
ATOM 720 O O . LYS A 1 87 ? 11.271 4.997 -4.686 1.00 98.00 87 LYS A O 1
ATOM 725 N N . VAL A 1 88 ? 10.308 6.924 -5.348 1.00 98.12 88 VAL A N 1
ATOM 726 C CA . VAL A 1 88 ? 9.714 7.260 -4.043 1.00 98.12 88 VAL A CA 1
ATOM 727 C C . VAL A 1 88 ? 8.726 6.175 -3.614 1.00 98.12 88 VAL A C 1
ATOM 729 O O . VAL A 1 88 ? 8.782 5.694 -2.484 1.00 98.12 88 VAL A O 1
ATOM 732 N N . LEU A 1 89 ? 7.871 5.724 -4.533 1.00 98.12 89 LEU A N 1
ATOM 733 C CA . LEU A 1 89 ? 6.909 4.657 -4.273 1.00 98.12 89 LEU A CA 1
ATOM 734 C C . LEU A 1 89 ? 7.594 3.318 -3.966 1.00 98.12 89 LEU A C 1
ATOM 736 O O . LEU A 1 89 ? 7.183 2.620 -3.043 1.00 98.12 89 LEU A O 1
ATOM 740 N N . SER A 1 90 ? 8.665 2.970 -4.687 1.00 98.44 90 SER A N 1
ATOM 741 C CA . SER A 1 90 ? 9.500 1.802 -4.385 1.00 98.44 90 SER A CA 1
ATOM 742 C C . SER A 1 90 ? 10.102 1.885 -2.986 1.00 98.44 90 SER A C 1
ATOM 744 O O . SER A 1 90 ? 10.047 0.903 -2.249 1.00 98.44 90 SER A O 1
ATOM 746 N N . MET A 1 91 ? 10.625 3.053 -2.602 1.00 98.00 91 MET A N 1
ATOM 747 C CA . MET A 1 91 ? 11.172 3.272 -1.265 1.00 98.00 91 MET A CA 1
ATOM 748 C C . MET A 1 91 ? 10.092 3.113 -0.188 1.00 98.00 91 MET A 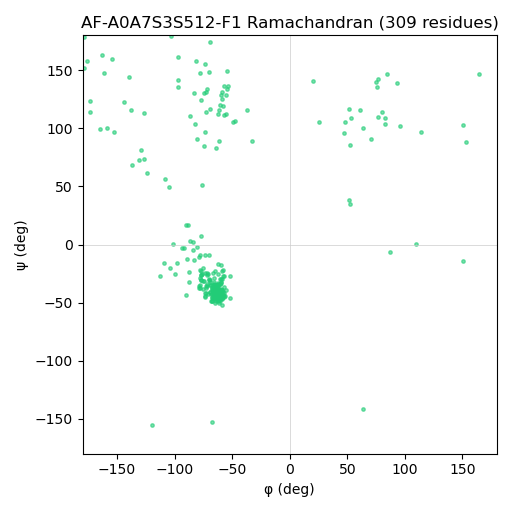C 1
ATOM 750 O O . MET A 1 91 ? 10.314 2.411 0.798 1.00 98.00 91 MET A O 1
ATOM 754 N N . LEU A 1 92 ? 8.896 3.676 -0.392 1.00 98.00 92 LEU A N 1
ATOM 755 C CA . LEU A 1 92 ? 7.771 3.488 0.529 1.00 98.00 92 LEU A CA 1
ATOM 756 C C . LEU A 1 92 ? 7.411 2.001 0.674 1.00 98.00 92 LEU A C 1
ATOM 758 O O . LEU A 1 92 ? 7.229 1.507 1.784 1.00 98.00 92 LEU A O 1
ATOM 762 N N . ILE A 1 93 ? 7.324 1.266 -0.434 1.00 98.31 93 ILE A N 1
ATOM 763 C CA . ILE A 1 93 ? 6.981 -0.162 -0.432 1.00 98.31 93 ILE A CA 1
ATOM 764 C C . ILE A 1 93 ? 8.007 -0.989 0.358 1.00 98.31 93 ILE A C 1
ATOM 766 O O . ILE A 1 93 ? 7.631 -1.892 1.101 1.00 98.31 93 ILE A O 1
ATOM 770 N N . ILE A 1 94 ? 9.296 -0.681 0.221 1.00 97.75 94 ILE A N 1
ATOM 771 C CA . ILE A 1 94 ? 10.366 -1.419 0.906 1.00 97.75 94 ILE A CA 1
ATOM 772 C C . ILE A 1 94 ? 10.409 -1.075 2.394 1.00 97.75 94 ILE A C 1
ATOM 774 O O . ILE A 1 94 ? 10.499 -1.963 3.242 1.00 97.75 94 ILE A O 1
ATOM 778 N N . THR A 1 95 ? 10.308 0.211 2.726 1.00 96.88 95 THR A N 1
ATOM 779 C CA . THR A 1 95 ? 10.324 0.679 4.120 1.00 96.88 95 THR A CA 1
ATOM 780 C C . THR A 1 95 ? 9.092 0.210 4.892 1.00 96.88 95 THR A C 1
ATOM 782 O O . THR A 1 95 ? 9.204 -0.156 6.062 1.00 96.88 95 THR A O 1
ATOM 785 N N . SER A 1 96 ? 7.935 0.120 4.229 1.00 97.12 96 SER A N 1
ATOM 786 C CA . SER A 1 96 ? 6.690 -0.411 4.800 1.00 97.12 96 SER A CA 1
ATOM 787 C C . SER A 1 96 ? 6.619 -1.938 4.881 1.00 97.12 96 SER A C 1
ATOM 789 O O . SER A 1 96 ? 5.679 -2.463 5.480 1.00 97.12 96 SER A O 1
ATOM 791 N N . HIS A 1 97 ? 7.560 -2.676 4.289 1.00 97.69 97 HIS A N 1
ATOM 792 C CA . HIS A 1 97 ? 7.482 -4.131 4.259 1.00 97.69 97 HIS A CA 1
ATOM 793 C C . HIS A 1 97 ? 7.743 -4.773 5.630 1.00 97.69 97 HIS A C 1
ATOM 795 O O . HIS A 1 97 ? 8.708 -4.448 6.316 1.00 97.69 97 HIS A O 1
ATOM 801 N N . PHE A 1 98 ? 6.888 -5.732 5.988 1.00 97.00 98 PHE A N 1
ATOM 802 C CA . PHE A 1 98 ? 7.030 -6.640 7.129 1.00 97.00 98 PHE A CA 1
ATOM 803 C C . PHE A 1 98 ? 6.246 -7.937 6.854 1.00 97.00 98 PHE A C 1
ATOM 805 O O . PHE A 1 98 ? 5.347 -7.963 5.999 1.00 97.00 98 PHE A O 1
ATOM 812 N N . GLU A 1 99 ? 6.576 -9.019 7.557 1.00 96.50 99 GLU A N 1
ATOM 813 C CA . GLU A 1 99 ? 5.865 -10.302 7.466 1.00 96.50 99 GLU A CA 1
ATOM 814 C C . GLU A 1 99 ? 4.547 -10.264 8.254 1.00 96.50 99 GLU A C 1
ATOM 816 O O . GLU A 1 99 ? 4.447 -9.575 9.266 1.00 96.50 99 GLU A O 1
ATOM 821 N N . GLU A 1 100 ? 3.511 -10.977 7.806 1.00 93.12 100 GLU A N 1
ATOM 822 C CA . GLU A 1 100 ? 2.202 -10.953 8.479 1.00 93.12 100 GLU A CA 1
ATOM 823 C C . GLU A 1 100 ? 2.325 -11.427 9.938 1.00 93.12 100 GLU A C 1
ATOM 825 O O . GLU A 1 100 ? 2.921 -12.462 10.221 1.00 93.12 100 GLU A O 1
ATOM 830 N N . GLY A 1 101 ? 1.795 -10.636 10.874 1.00 91.50 101 GLY A N 1
ATOM 831 C CA . GLY A 1 101 ? 1.953 -10.869 12.316 1.00 91.50 101 GLY A CA 1
ATOM 832 C C . GLY A 1 101 ? 3.209 -10.253 12.951 1.00 91.50 101 GLY A C 1
ATOM 833 O O . GLY A 1 101 ? 3.315 -10.249 14.176 1.00 91.50 101 GLY A O 1
ATOM 834 N N . THR A 1 102 ? 4.122 -9.679 12.160 1.00 93.62 102 THR A N 1
ATOM 835 C CA . THR A 1 102 ? 5.299 -8.931 12.650 1.00 93.62 102 THR A CA 1
ATOM 836 C C . THR A 1 102 ? 5.099 -7.412 12.532 1.00 93.62 102 THR A C 1
ATOM 838 O O . THR A 1 102 ? 4.044 -6.943 12.099 1.00 93.62 102 THR A O 1
ATOM 841 N N . THR A 1 103 ? 6.091 -6.614 12.946 1.00 88.44 103 THR A N 1
ATOM 842 C CA . THR A 1 103 ? 6.077 -5.144 12.830 1.00 88.44 103 THR A CA 1
ATOM 843 C C . THR A 1 103 ? 7.440 -4.603 12.424 1.00 88.44 103 THR A C 1
ATOM 845 O O . THR A 1 103 ? 8.448 -5.077 12.933 1.00 88.44 103 THR A O 1
ATOM 848 N N . ASN A 1 104 ? 7.452 -3.544 11.620 1.00 91.75 104 ASN A N 1
ATOM 849 C CA . ASN A 1 104 ? 8.632 -2.777 11.203 1.00 91.75 104 ASN A CA 1
ATOM 850 C C . ASN A 1 104 ? 8.727 -1.415 11.922 1.00 91.75 104 ASN A C 1
ATOM 852 O O . ASN A 1 104 ? 8.838 -0.374 11.274 1.00 91.75 104 ASN A O 1
ATOM 856 N N . LEU A 1 105 ? 8.590 -1.392 13.254 1.00 90.00 105 LEU A N 1
ATOM 857 C CA . LEU A 1 105 ? 8.530 -0.133 14.022 1.00 90.00 105 LEU A CA 1
ATOM 858 C C . LEU A 1 105 ? 9.802 0.719 13.868 1.00 90.00 105 LEU A C 1
ATOM 860 O O . LEU A 1 105 ? 9.737 1.943 13.916 1.00 90.00 105 LEU A O 1
ATOM 864 N N . ASP A 1 106 ? 10.941 0.070 13.643 1.00 91.94 106 ASP A N 1
ATOM 865 C CA . ASP A 1 106 ? 12.252 0.666 13.379 1.00 91.94 106 ASP A CA 1
ATOM 866 C C . ASP A 1 106 ? 12.268 1.553 12.124 1.00 91.94 106 ASP A C 1
ATOM 868 O O . ASP A 1 106 ? 12.955 2.571 12.090 1.00 91.94 106 ASP A O 1
ATOM 872 N N . ARG A 1 107 ? 11.460 1.218 11.111 1.00 93.00 107 ARG A N 1
ATOM 873 C CA . ARG A 1 107 ? 11.405 1.940 9.825 1.00 93.00 107 ARG A CA 1
ATOM 874 C C . ARG A 1 107 ? 10.325 3.015 9.771 1.00 93.00 107 ARG A C 1
ATOM 876 O O . ARG A 1 107 ? 10.204 3.723 8.770 1.00 93.00 107 ARG A O 1
ATOM 883 N N . HIS A 1 108 ? 9.521 3.154 10.825 1.00 94.06 108 HIS A N 1
ATOM 884 C CA . HIS A 1 108 ? 8.435 4.137 10.871 1.00 94.06 108 HIS A CA 1
ATOM 885 C C . HIS A 1 108 ? 8.919 5.585 10.729 1.00 94.06 108 HIS A C 1
ATOM 887 O O . HIS A 1 108 ? 8.287 6.307 9.961 1.00 94.06 108 HIS A O 1
ATOM 893 N N . PRO A 1 109 ? 10.037 6.021 11.347 1.00 95.00 109 PRO A N 1
ATOM 894 C CA . PRO A 1 109 ? 10.565 7.367 11.122 1.00 95.00 109 PRO A CA 1
ATOM 895 C C . PRO A 1 109 ? 10.860 7.646 9.644 1.00 95.00 109 PRO A C 1
ATOM 897 O O . PRO A 1 109 ? 10.449 8.678 9.122 1.00 95.00 109 PRO A O 1
ATOM 900 N N . GLN A 1 110 ? 11.485 6.695 8.943 1.00 95.31 110 GLN A N 1
ATOM 901 C CA . GLN A 1 110 ? 11.787 6.824 7.515 1.00 95.31 110 GLN A CA 1
ATOM 902 C C . GLN A 1 110 ? 10.511 6.863 6.663 1.00 95.31 110 GLN A C 1
ATOM 904 O O . GLN A 1 110 ? 10.409 7.647 5.722 1.00 95.31 110 GLN A O 1
ATOM 909 N N . MET A 1 111 ? 9.517 6.041 7.004 1.00 95.38 111 MET A N 1
ATOM 910 C CA . MET A 1 111 ? 8.219 6.032 6.329 1.00 95.38 111 MET A CA 1
ATOM 911 C C . MET A 1 111 ? 7.484 7.374 6.484 1.00 95.38 111 MET A C 1
ATOM 913 O O . MET A 1 111 ? 6.947 7.890 5.505 1.00 95.38 111 MET A O 1
ATOM 917 N N . LEU A 1 112 ? 7.493 7.951 7.690 1.00 95.50 112 LEU A N 1
ATOM 918 C CA . LEU A 1 112 ? 6.900 9.261 7.970 1.00 95.50 112 LEU A CA 1
ATOM 919 C C . LEU A 1 112 ? 7.641 10.395 7.264 1.00 95.50 112 LEU A C 1
ATOM 921 O O . LEU A 1 112 ? 7.015 11.329 6.766 1.00 95.50 112 LEU A O 1
ATOM 925 N N . ASP A 1 113 ? 8.968 10.315 7.200 1.00 96.69 113 ASP A N 1
ATOM 926 C CA . ASP A 1 113 ? 9.768 11.309 6.496 1.00 96.69 113 ASP A CA 1
ATOM 927 C C . ASP A 1 113 ? 9.478 11.297 4.987 1.00 96.69 113 ASP A C 1
ATOM 929 O O . ASP A 1 113 ? 9.284 12.350 4.372 1.00 96.69 113 ASP A O 1
ATOM 933 N N . LEU A 1 114 ? 9.325 10.106 4.396 1.00 95.94 114 LEU A N 1
ATOM 934 C CA . LEU A 1 114 ? 8.913 9.956 3.000 1.00 95.94 114 LEU A CA 1
ATOM 935 C C . LEU A 1 114 ? 7.536 10.570 2.737 1.00 95.94 114 LEU A C 1
ATOM 937 O O . LEU A 1 114 ? 7.393 11.329 1.776 1.00 95.94 114 LEU A O 1
ATOM 941 N N . THR A 1 115 ? 6.522 10.281 3.561 1.00 94.75 115 THR A N 1
ATOM 942 C CA . THR A 1 115 ? 5.178 10.841 3.328 1.00 94.75 115 THR A CA 1
ATOM 943 C C . THR A 1 115 ? 5.107 12.338 3.599 1.00 94.75 115 THR A C 1
ATOM 945 O O . THR A 1 115 ? 4.383 13.047 2.896 1.00 94.75 115 THR A O 1
ATOM 948 N N . ARG A 1 116 ? 5.922 12.855 4.524 1.00 95.31 116 ARG A N 1
ATOM 949 C CA . ARG A 1 116 ? 6.061 14.296 4.766 1.00 95.31 116 ARG A CA 1
ATOM 950 C C . ARG A 1 116 ? 6.617 15.037 3.548 1.00 95.31 116 ARG A C 1
ATOM 952 O O . ARG A 1 116 ? 6.080 16.083 3.183 1.00 95.31 116 ARG A O 1
ATOM 959 N N . HIS A 1 117 ? 7.666 14.512 2.916 1.00 97.25 117 HIS A N 1
ATOM 960 C CA . HIS A 1 117 ? 8.275 15.125 1.728 1.00 97.25 117 HIS A CA 1
ATOM 961 C C . HIS A 1 117 ? 7.466 14.880 0.447 1.00 97.25 117 HIS A C 1
ATOM 963 O O . HIS A 1 117 ? 7.502 15.683 -0.488 1.00 97.25 117 HIS A O 1
ATOM 969 N N . HIS A 1 118 ? 6.701 13.791 0.408 1.00 97.06 118 HIS A N 1
ATOM 970 C CA . HIS A 1 118 ? 5.927 13.365 -0.752 1.00 97.06 118 HIS A CA 1
ATOM 971 C C . HIS A 1 118 ? 4.448 13.216 -0.401 1.00 97.06 118 HIS A C 1
ATOM 973 O O . HIS A 1 118 ? 3.856 12.149 -0.547 1.00 97.06 118 HIS A O 1
ATOM 979 N N . ARG A 1 119 ? 3.837 14.333 0.010 1.00 95.56 119 ARG A N 1
ATOM 980 C CA . ARG A 1 119 ? 2.438 14.421 0.465 1.00 95.56 119 ARG A CA 1
ATOM 981 C C . ARG A 1 119 ? 1.414 13.815 -0.509 1.00 95.56 119 ARG A C 1
ATOM 983 O O . ARG A 1 119 ? 0.382 13.293 -0.093 1.00 95.56 119 ARG A O 1
ATOM 990 N N . TRP A 1 120 ? 1.738 13.796 -1.803 1.00 96.50 120 TRP A N 1
ATOM 991 C CA . TRP A 1 120 ? 0.924 13.157 -2.839 1.00 96.50 120 TRP A CA 1
ATOM 992 C C . TRP A 1 120 ? 0.698 11.653 -2.619 1.00 96.50 120 TRP A C 1
ATOM 994 O O . TRP A 1 120 ? -0.267 11.121 -3.164 1.00 96.50 120 TRP A O 1
ATOM 1004 N N . LEU A 1 121 ? 1.559 10.967 -1.854 1.00 96.56 121 LEU A N 1
ATOM 1005 C CA . LEU A 1 121 ? 1.398 9.549 -1.514 1.00 96.56 121 LEU A CA 1
ATOM 1006 C C . LEU A 1 121 ? 0.084 9.296 -0.761 1.00 96.56 121 LEU A C 1
ATOM 1008 O O . LEU A 1 121 ? -0.582 8.295 -1.015 1.00 96.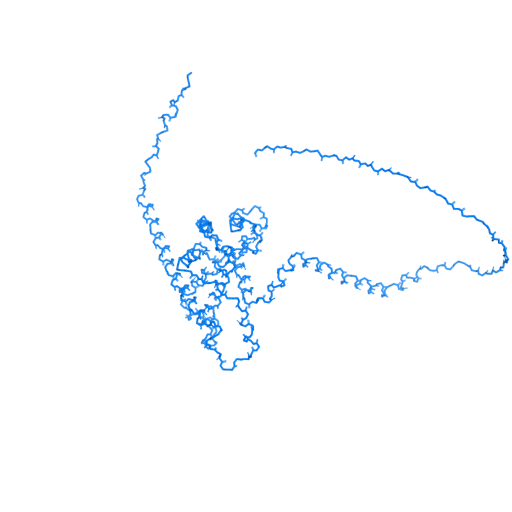56 121 LEU A O 1
ATOM 1012 N N . GLU A 1 122 ? -0.301 10.213 0.129 1.00 94.88 122 GLU A N 1
ATOM 1013 C CA . GLU A 1 122 ? -1.539 10.122 0.910 1.00 94.88 122 GLU A CA 1
ATOM 1014 C C . GLU A 1 122 ? -2.715 10.798 0.191 1.00 94.88 122 GLU A C 1
ATOM 1016 O O . GLU A 1 122 ? -3.819 10.239 0.125 1.00 94.88 122 GLU A O 1
ATOM 1021 N N . GLU A 1 123 ? -2.474 11.982 -0.381 1.00 94.69 123 GLU A N 1
ATOM 1022 C CA . GLU A 1 123 ? -3.527 12.823 -0.960 1.00 94.69 123 GLU A CA 1
ATOM 1023 C C . GLU A 1 123 ? -4.085 12.284 -2.274 1.00 94.69 123 GLU A C 1
ATOM 1025 O O . GLU A 1 123 ? -5.287 12.398 -2.508 1.00 94.69 123 GLU A O 1
ATOM 1030 N N . ASP A 1 124 ? -3.255 11.673 -3.124 1.00 95.69 124 ASP A N 1
ATOM 1031 C CA . ASP A 1 124 ? -3.728 11.178 -4.413 1.00 95.69 124 ASP A CA 1
ATOM 1032 C C . ASP A 1 124 ? -4.306 9.754 -4.287 1.00 95.69 124 ASP A C 1
ATOM 1034 O O . ASP A 1 124 ? -3.550 8.790 -4.096 1.00 95.69 124 ASP A O 1
ATOM 1038 N N . PRO A 1 125 ? -5.633 9.566 -4.436 1.00 93.69 125 PRO A N 1
ATOM 1039 C CA . PRO A 1 125 ? -6.242 8.237 -4.422 1.00 93.69 125 PRO A CA 1
ATOM 1040 C C . PRO A 1 125 ? -5.751 7.343 -5.571 1.00 93.69 125 PRO A C 1
ATOM 1042 O O . PRO A 1 125 ? -5.735 6.120 -5.422 1.00 93.69 125 PRO A O 1
ATOM 1045 N N . GLY A 1 126 ? -5.300 7.927 -6.685 1.00 95.31 126 GLY A N 1
ATOM 1046 C CA . GLY A 1 126 ? -4.787 7.202 -7.843 1.00 95.31 126 GLY A CA 1
ATOM 1047 C C . GLY A 1 126 ? -3.503 6.423 -7.560 1.00 95.31 126 GLY A C 1
ATOM 1048 O O . GLY A 1 126 ? -3.232 5.440 -8.247 1.00 95.31 126 GLY A O 1
ATOM 1049 N N . THR A 1 127 ? -2.730 6.807 -6.538 1.00 96.38 127 THR A N 1
ATOM 1050 C CA . THR A 1 127 ? -1.530 6.066 -6.113 1.00 96.38 127 THR A CA 1
ATOM 1051 C C . THR A 1 127 ? -1.898 4.719 -5.500 1.00 96.38 127 THR A C 1
ATOM 1053 O O . THR A 1 127 ? -1.342 3.690 -5.887 1.00 96.38 127 THR A O 1
ATOM 1056 N N . LEU A 1 128 ? -2.855 4.719 -4.566 1.00 96.69 128 LEU A N 1
ATOM 1057 C CA . LEU A 1 128 ? -3.350 3.500 -3.927 1.00 96.69 128 LEU A CA 1
ATOM 1058 C C . LEU A 1 128 ? -4.009 2.583 -4.963 1.00 96.69 128 LEU A C 1
ATOM 1060 O O . LEU A 1 128 ? -3.688 1.398 -5.024 1.00 96.69 128 LEU A O 1
ATOM 1064 N N . GLU A 1 129 ? -4.854 3.151 -5.824 1.00 95.81 129 GLU A N 1
ATOM 1065 C CA . GLU A 1 129 ? -5.529 2.407 -6.889 1.00 95.81 129 GLU A CA 1
ATOM 1066 C C . GLU A 1 129 ? -4.527 1.768 -7.863 1.00 95.81 129 GLU A C 1
ATOM 1068 O O . GLU A 1 129 ? -4.643 0.589 -8.198 1.00 95.81 129 GLU A O 1
ATOM 1073 N N . LEU A 1 130 ? -3.477 2.497 -8.260 1.00 96.56 130 LEU A N 1
ATOM 1074 C CA . LEU A 1 130 ? -2.411 1.949 -9.096 1.00 96.56 130 LEU A CA 1
ATOM 1075 C C . LEU A 1 130 ? -1.721 0.749 -8.431 1.00 96.56 130 LEU A C 1
ATOM 1077 O O . LEU A 1 130 ? -1.473 -0.254 -9.104 1.00 96.56 130 LEU A O 1
ATOM 1081 N N . LEU A 1 131 ? -1.410 0.824 -7.132 1.00 97.75 131 LEU A N 1
ATOM 1082 C CA . LEU A 1 131 ? -0.809 -0.305 -6.416 1.00 97.75 131 LEU A CA 1
ATOM 1083 C C . LEU A 1 131 ? -1.753 -1.509 -6.353 1.00 97.75 131 LEU A C 1
ATOM 1085 O O . LEU A 1 131 ? -1.304 -2.633 -6.596 1.00 97.75 131 LEU A O 1
ATOM 1089 N N . CYS A 1 132 ? -3.045 -1.287 -6.097 1.00 97.19 132 CYS A N 1
ATOM 1090 C CA . CYS A 1 132 ? -4.059 -2.340 -6.135 1.00 97.19 132 CYS A CA 1
ATOM 1091 C C . CYS A 1 132 ? -4.116 -3.011 -7.516 1.00 97.19 132 CYS A C 1
ATOM 1093 O O . CYS A 1 132 ? -4.055 -4.239 -7.614 1.00 97.19 132 CYS A O 1
ATOM 1095 N N . GLN A 1 133 ? -4.128 -2.230 -8.600 1.00 95.00 133 GLN A N 1
ATOM 1096 C CA . GLN A 1 133 ? -4.113 -2.752 -9.970 1.00 95.00 133 GLN A CA 1
ATOM 1097 C C . GLN A 1 133 ? -2.827 -3.522 -10.293 1.00 95.00 133 GLN A C 1
ATOM 1099 O O . GLN A 1 133 ? -2.886 -4.593 -10.905 1.00 95.00 133 GLN A O 1
ATOM 1104 N N . VAL A 1 134 ? -1.666 -3.022 -9.858 1.00 96.69 134 VAL A N 1
ATOM 1105 C CA . VAL A 1 134 ? -0.373 -3.711 -10.002 1.00 96.69 134 VAL A CA 1
ATOM 1106 C C . VAL A 1 134 ? -0.392 -5.056 -9.272 1.00 96.69 134 VAL A C 1
ATOM 1108 O O . VAL A 1 134 ? -0.020 -6.073 -9.863 1.00 96.69 134 VAL A O 1
ATOM 1111 N N . HIS A 1 135 ? -0.870 -5.085 -8.027 1.00 97.12 135 HIS A N 1
ATOM 1112 C CA . HIS A 1 135 ? -0.989 -6.305 -7.230 1.00 97.12 135 HIS A CA 1
ATOM 1113 C C . HIS A 1 135 ? -1.949 -7.315 -7.880 1.00 97.12 135 HIS A C 1
ATOM 1115 O O . HIS A 1 135 ? -1.597 -8.480 -8.083 1.00 97.12 135 HIS A O 1
ATOM 1121 N N . ASN A 1 136 ? -3.137 -6.861 -8.287 1.00 94.62 136 ASN A N 1
ATOM 1122 C CA . ASN A 1 136 ? -4.146 -7.692 -8.943 1.00 94.62 136 ASN A CA 1
ATOM 1123 C C . ASN A 1 136 ? -3.650 -8.248 -10.282 1.00 94.62 136 ASN A C 1
ATOM 1125 O O . ASN A 1 136 ? -3.881 -9.417 -10.599 1.00 94.62 136 ASN A O 1
ATOM 1129 N N . LYS A 1 137 ? -2.918 -7.449 -11.064 1.00 93.94 137 LYS A N 1
ATOM 1130 C CA . LYS A 1 137 ? -2.284 -7.926 -12.294 1.00 93.94 137 LYS A CA 1
ATOM 1131 C C . LYS A 1 137 ? -1.221 -8.984 -12.015 1.00 93.94 137 LYS A C 1
ATOM 1133 O O . LYS A 1 137 ? -1.216 -9.999 -12.710 1.00 93.94 137 LYS A O 1
ATOM 1138 N N . ALA A 1 138 ? -0.363 -8.781 -11.016 1.00 94.00 138 ALA A N 1
ATOM 1139 C CA . ALA A 1 138 ? 0.638 -9.776 -10.633 1.00 94.00 138 ALA A CA 1
ATOM 1140 C C . ALA A 1 138 ? -0.021 -11.112 -10.230 1.00 94.00 138 ALA A C 1
ATOM 1142 O O . ALA A 1 138 ? 0.441 -12.171 -10.642 1.00 94.00 138 ALA A O 1
ATOM 1143 N N . MET A 1 139 ? -1.161 -11.073 -9.529 1.00 91.38 139 MET A N 1
ATOM 1144 C CA . MET A 1 139 ? -1.961 -12.270 -9.214 1.00 91.38 139 MET A CA 1
ATOM 1145 C C . MET A 1 139 ? -2.583 -12.931 -10.457 1.00 91.38 139 MET A C 1
ATOM 1147 O O . MET A 1 139 ? -2.625 -14.159 -10.563 1.00 91.38 139 MET A O 1
ATOM 1151 N N . LYS A 1 140 ? -3.067 -12.135 -11.423 1.00 89.06 140 LYS A N 1
ATOM 1152 C CA . LYS A 1 140 ? -3.665 -12.642 -12.674 1.00 89.06 140 LYS A CA 1
ATOM 1153 C C . LYS A 1 140 ? -2.645 -13.307 -13.594 1.00 89.06 140 LYS A C 1
ATOM 1155 O O . LYS A 1 140 ? -2.989 -14.296 -14.230 1.00 89.06 140 LYS A O 1
ATOM 1160 N N . GLN A 1 141 ? -1.404 -12.818 -13.634 1.00 85.69 141 GLN A N 1
ATOM 1161 C CA . GLN A 1 141 ? -0.329 -13.414 -14.444 1.00 85.69 141 GLN A CA 1
ATOM 1162 C C . GLN A 1 141 ? -0.067 -14.888 -14.097 1.00 85.69 141 GLN A C 1
ATOM 1164 O O . GLN A 1 141 ? 0.408 -15.636 -14.941 1.00 85.69 141 GLN A O 1
ATOM 1169 N N . MET A 1 142 ? -0.458 -15.330 -12.901 1.00 73.00 142 MET A N 1
ATOM 1170 C CA . MET A 1 142 ? -0.381 -16.733 -12.498 1.00 73.00 142 MET A CA 1
ATOM 1171 C C . MET A 1 142 ? -1.511 -17.616 -13.046 1.00 73.00 142 MET A C 1
ATOM 1173 O O . MET A 1 142 ? -1.490 -18.814 -12.794 1.00 73.00 142 MET A O 1
ATOM 1177 N N . LYS A 1 143 ? -2.572 -17.051 -13.641 1.00 66.75 143 LYS A N 1
ATOM 1178 C CA . LYS A 1 143 ? -3.777 -17.803 -14.049 1.00 66.75 143 LYS A CA 1
ATOM 1179 C C . LYS A 1 143 ? -3.771 -18.189 -15.535 1.00 66.75 143 LYS A C 1
ATOM 1181 O O . LYS A 1 143 ? -4.537 -19.054 -15.935 1.00 66.75 143 LYS A O 1
ATOM 1186 N N . ASP A 1 144 ? -2.912 -17.577 -16.351 1.00 62.84 144 ASP A N 1
ATOM 1187 C CA . ASP A 1 144 ? -2.947 -17.714 -17.818 1.00 62.84 144 ASP A CA 1
ATOM 1188 C C . ASP A 1 144 ? -2.365 -19.046 -18.359 1.00 62.84 144 ASP A C 1
ATOM 1190 O O . ASP A 1 144 ? -2.272 -19.227 -19.572 1.00 62.84 144 ASP A O 1
ATOM 1194 N N . GLY A 1 145 ? -2.028 -20.007 -17.493 1.00 55.84 145 GLY A N 1
ATOM 1195 C CA . GLY A 1 145 ? -1.691 -21.383 -17.865 1.00 55.84 145 GLY A CA 1
ATOM 1196 C C . GLY A 1 145 ? -2.550 -22.365 -17.072 1.00 55.84 145 GLY A C 1
ATOM 1197 O O . GLY A 1 145 ? -2.434 -22.388 -15.856 1.00 55.84 145 GLY A O 1
ATOM 1198 N N . GLN A 1 146 ? -3.434 -23.090 -17.771 1.00 55.66 146 GLN A N 1
ATOM 1199 C CA . GLN A 1 146 ? -4.105 -24.348 -17.391 1.00 55.66 146 GLN A CA 1
ATOM 1200 C C . GLN A 1 146 ? -4.251 -24.611 -15.885 1.00 55.66 146 GLN A C 1
ATOM 1202 O O . GLN A 1 146 ? -3.259 -25.010 -15.307 1.00 55.66 146 GLN A O 1
ATOM 1207 N N . GLU A 1 147 ? -5.459 -24.454 -15.309 1.00 61.00 147 GLU A N 1
ATOM 1208 C CA . GLU A 1 147 ? -5.791 -24.628 -13.872 1.00 61.00 147 GLU A CA 1
ATOM 1209 C C . GLU A 1 147 ? -4.958 -25.720 -13.169 1.00 61.00 147 GLU A C 1
ATOM 1211 O O . GLU A 1 147 ? -5.374 -26.881 -13.144 1.00 61.00 147 GLU A O 1
ATOM 1216 N N . PRO A 1 148 ? -3.783 -25.379 -12.608 1.00 59.44 148 PRO A N 1
ATOM 1217 C CA . PRO A 1 148 ? -3.031 -26.293 -11.775 1.00 59.44 148 PRO A CA 1
ATOM 1218 C C . PRO A 1 148 ? -3.644 -26.235 -10.378 1.00 59.44 148 PRO A C 1
ATOM 1220 O O . PRO A 1 148 ? -4.262 -25.231 -10.002 1.00 59.44 148 PRO A O 1
ATOM 1223 N N . ASP A 1 149 ? -3.433 -27.282 -9.590 1.00 76.94 149 ASP A N 1
ATOM 1224 C CA . ASP A 1 149 ? -3.748 -27.248 -8.163 1.00 76.94 149 ASP A CA 1
ATOM 1225 C C . ASP A 1 149 ? -3.043 -26.045 -7.490 1.00 76.94 149 ASP A C 1
ATOM 1227 O O . ASP A 1 149 ? -1.964 -25.611 -7.920 1.00 76.94 149 ASP A O 1
ATOM 1231 N N . ASP A 1 150 ? -3.641 -25.471 -6.442 1.00 73.56 150 ASP A N 1
ATOM 1232 C CA . ASP A 1 150 ? -3.171 -24.223 -5.810 1.00 73.56 150 ASP A CA 1
ATOM 1233 C C . ASP A 1 150 ? -1.718 -24.327 -5.305 1.00 73.56 150 ASP A C 1
ATOM 1235 O O . ASP A 1 150 ? -0.992 -23.328 -5.229 1.00 73.56 150 ASP A O 1
ATOM 1239 N N . GLU A 1 151 ? -1.276 -25.540 -4.974 1.00 75.00 151 GLU A N 1
ATOM 1240 C CA . GLU A 1 151 ? 0.088 -25.842 -4.547 1.00 75.00 151 GLU A CA 1
ATOM 1241 C C . GLU A 1 151 ? 1.089 -25.809 -5.714 1.00 75.00 151 GLU A C 1
ATOM 1243 O O . GLU A 1 151 ? 2.158 -25.201 -5.604 1.00 75.00 151 GLU A O 1
ATOM 1248 N N . GLU A 1 152 ? 0.716 -26.353 -6.872 1.00 73.19 152 GLU A N 1
ATOM 1249 C CA . GLU A 1 152 ? 1.548 -26.360 -8.080 1.00 73.19 152 GLU A CA 1
ATOM 1250 C C . GLU A 1 152 ? 1.684 -24.942 -8.661 1.00 73.19 152 GLU A C 1
ATOM 1252 O O . GLU A 1 152 ? 2.765 -24.511 -9.074 1.00 73.19 152 GLU A O 1
ATOM 1257 N N . ARG A 1 153 ? 0.619 -24.139 -8.557 1.00 67.44 153 ARG A N 1
ATOM 1258 C CA . ARG A 1 153 ? 0.633 -22.721 -8.940 1.00 67.44 153 ARG A CA 1
ATOM 1259 C C . ARG A 1 153 ? 1.621 -21.891 -8.114 1.00 67.44 153 ARG A C 1
ATOM 1261 O O . ARG A 1 153 ? 2.259 -20.985 -8.652 1.00 67.44 153 ARG A O 1
ATOM 1268 N N . ARG A 1 154 ? 1.790 -22.203 -6.822 1.00 69.56 154 ARG A N 1
ATOM 1269 C CA . ARG A 1 154 ? 2.789 -21.546 -5.954 1.00 69.56 154 ARG A CA 1
ATOM 1270 C C . ARG A 1 154 ? 4.223 -21.947 -6.292 1.00 69.56 154 ARG A C 1
ATOM 1272 O O . ARG A 1 154 ? 5.129 -21.168 -6.003 1.00 69.56 154 ARG A O 1
ATOM 1279 N N . ALA A 1 155 ? 4.428 -23.127 -6.875 1.00 75.56 155 ALA A N 1
ATOM 1280 C CA . ALA A 1 155 ? 5.747 -23.611 -7.273 1.00 75.56 155 ALA A CA 1
ATOM 1281 C C . ALA A 1 155 ? 6.241 -22.977 -8.586 1.00 75.56 155 ALA A C 1
ATOM 1283 O O . ALA A 1 155 ? 7.447 -22.822 -8.771 1.00 75.56 155 ALA A O 1
ATOM 1284 N N . LEU A 1 156 ? 5.324 -22.583 -9.478 1.00 80.94 156 LEU A N 1
ATOM 1285 C CA . LEU A 1 156 ? 5.656 -21.961 -10.767 1.00 80.94 156 LEU A CA 1
ATOM 1286 C C . LEU A 1 156 ? 6.039 -20.481 -10.658 1.00 80.94 156 LEU A C 1
ATOM 1288 O O . LEU A 1 156 ? 6.694 -19.936 -11.548 1.00 80.94 156 LEU A O 1
ATOM 1292 N N . GLU A 1 157 ? 5.616 -19.808 -9.591 1.00 84.44 157 GLU A N 1
ATOM 1293 C CA . GLU A 1 157 ? 5.944 -18.407 -9.387 1.00 84.44 157 GLU A CA 1
ATOM 1294 C C . GLU A 1 157 ? 7.420 -18.224 -8.997 1.00 84.44 157 GLU A C 1
ATOM 1296 O O . GLU A 1 157 ? 7.916 -18.842 -8.053 1.00 84.44 157 GLU A O 1
ATOM 1301 N N . SER A 1 158 ? 8.101 -17.289 -9.672 1.00 92.75 158 SER A N 1
ATOM 1302 C CA . SER A 1 158 ? 9.429 -16.849 -9.250 1.00 92.75 158 SER A CA 1
ATOM 1303 C C . SER A 1 158 ? 9.383 -16.371 -7.791 1.00 92.75 158 SER A C 1
ATOM 1305 O O . SER A 1 158 ? 8.568 -15.501 -7.458 1.00 92.75 158 SER A O 1
ATOM 1307 N N . PRO A 1 159 ? 10.275 -16.860 -6.908 1.00 93.88 159 PRO A N 1
ATOM 1308 C CA . PRO A 1 159 ? 10.303 -16.436 -5.510 1.00 93.88 159 PRO A CA 1
ATOM 1309 C C . PRO A 1 159 ? 10.483 -14.917 -5.369 1.00 93.88 159 PRO A C 1
ATOM 1311 O O . PRO A 1 159 ? 10.001 -14.331 -4.398 1.00 93.88 159 PRO A O 1
ATOM 1314 N N . GLU A 1 160 ? 11.121 -14.274 -6.351 1.00 94.81 160 GLU A N 1
ATOM 1315 C CA . GLU A 1 160 ? 11.257 -12.822 -6.414 1.00 94.81 160 GLU A CA 1
ATOM 1316 C C . GLU A 1 160 ? 9.910 -12.130 -6.659 1.00 94.81 160 GLU A C 1
ATOM 1318 O O . GLU A 1 160 ? 9.561 -11.227 -5.904 1.00 94.81 160 GLU A O 1
ATOM 1323 N N . ASP A 1 161 ? 9.110 -12.572 -7.633 1.00 94.94 161 ASP A N 1
ATOM 1324 C CA . ASP A 1 161 ? 7.799 -11.968 -7.924 1.00 94.94 161 ASP A CA 1
ATOM 1325 C C . ASP A 1 161 ? 6.834 -12.117 -6.740 1.00 94.94 161 ASP A C 1
ATOM 1327 O O . ASP A 1 161 ? 6.133 -11.163 -6.377 1.00 94.94 161 ASP A O 1
ATOM 1331 N N . ARG A 1 162 ? 6.877 -13.271 -6.060 1.00 95.00 162 ARG A N 1
ATOM 1332 C CA . ARG A 1 162 ? 6.134 -13.504 -4.814 1.00 95.00 162 ARG A CA 1
ATOM 1333 C C . ARG A 1 162 ? 6.535 -12.514 -3.725 1.00 95.00 162 ARG A C 1
ATOM 1335 O O . ARG A 1 162 ? 5.672 -11.943 -3.052 1.00 95.00 162 ARG A O 1
ATOM 1342 N N . ARG A 1 163 ? 7.844 -12.297 -3.555 1.00 96.56 163 ARG A N 1
ATOM 1343 C CA . ARG A 1 163 ? 8.390 -11.341 -2.584 1.00 96.56 163 ARG A CA 1
ATOM 1344 C C . ARG A 1 163 ? 7.968 -9.911 -2.929 1.00 96.56 163 ARG A C 1
ATOM 1346 O O . ARG A 1 163 ? 7.453 -9.214 -2.059 1.00 96.56 163 ARG A O 1
ATOM 1353 N N . MET A 1 164 ? 8.117 -9.497 -4.187 1.00 97.94 164 MET A N 1
ATOM 1354 C CA . MET A 1 164 ? 7.731 -8.162 -4.661 1.00 97.94 164 MET A CA 1
ATOM 1355 C C . MET A 1 164 ? 6.240 -7.901 -4.455 1.00 97.94 164 MET A C 1
ATOM 1357 O O . MET A 1 164 ? 5.869 -6.853 -3.930 1.00 97.94 164 MET A O 1
ATOM 1361 N N . ARG A 1 165 ? 5.379 -8.878 -4.761 1.00 96.94 165 ARG A N 1
ATOM 1362 C CA . ARG A 1 165 ? 3.941 -8.771 -4.488 1.00 96.94 165 ARG A CA 1
ATOM 1363 C C . ARG A 1 165 ? 3.643 -8.618 -2.993 1.00 96.94 165 ARG A C 1
ATOM 1365 O O . ARG A 1 165 ? 2.828 -7.775 -2.630 1.00 96.94 165 ARG A O 1
ATOM 1372 N N . SER A 1 166 ? 4.306 -9.392 -2.131 1.00 97.38 166 SER A N 1
ATOM 1373 C CA . SER A 1 166 ? 4.150 -9.278 -0.670 1.00 97.38 166 SER A CA 1
ATOM 1374 C C . SER A 1 166 ? 4.579 -7.902 -0.141 1.00 97.38 166 SER A C 1
ATOM 1376 O O . SER A 1 166 ? 3.920 -7.339 0.739 1.00 97.38 166 SER A O 1
ATOM 1378 N N . MET A 1 167 ? 5.642 -7.321 -0.707 1.00 98.06 167 MET A N 1
ATOM 1379 C CA . MET A 1 167 ? 6.051 -5.946 -0.408 1.00 98.06 167 MET A CA 1
ATOM 1380 C C . MET A 1 167 ? 4.995 -4.934 -0.865 1.00 98.06 167 MET A C 1
ATOM 1382 O O . MET A 1 167 ? 4.593 -4.081 -0.079 1.00 98.06 167 MET A O 1
ATOM 1386 N N . VAL A 1 168 ? 4.472 -5.057 -2.089 1.00 98.38 168 VAL A N 1
ATOM 1387 C CA . VAL A 1 168 ? 3.390 -4.182 -2.576 1.00 98.38 168 VAL A CA 1
ATOM 1388 C C . VAL A 1 168 ? 2.165 -4.256 -1.671 1.00 98.38 168 VAL A C 1
ATOM 1390 O O . VAL A 1 168 ? 1.589 -3.217 -1.369 1.00 98.38 168 VAL A O 1
ATOM 1393 N N . LEU A 1 169 ? 1.796 -5.445 -1.185 1.00 98.19 169 LEU A N 1
ATOM 1394 C CA . LEU A 1 169 ? 0.691 -5.599 -0.237 1.00 98.19 169 LEU A CA 1
ATOM 1395 C C . LEU A 1 169 ? 0.926 -4.795 1.052 1.00 98.19 169 LEU A C 1
ATOM 1397 O O . LEU A 1 169 ? -0.001 -4.171 1.560 1.00 98.19 169 LEU A O 1
ATOM 1401 N N . SER A 1 170 ? 2.163 -4.762 1.559 1.00 98.06 170 SER A N 1
ATOM 1402 C CA . SER A 1 170 ? 2.536 -3.880 2.673 1.00 98.06 170 SER A CA 1
ATOM 1403 C C . SER A 1 170 ? 2.406 -2.397 2.312 1.00 98.06 170 SER A C 1
ATOM 1405 O O . SER A 1 170 ? 1.824 -1.646 3.088 1.00 98.06 170 SER A O 1
ATOM 1407 N N . GLY A 1 171 ? 2.857 -1.984 1.125 1.00 98.06 171 GLY A N 1
ATOM 1408 C CA . GLY A 1 171 ? 2.694 -0.604 0.654 1.00 98.06 171 GLY A CA 1
ATOM 1409 C C . GLY A 1 171 ? 1.225 -0.177 0.532 1.00 98.06 171 GLY A C 1
ATOM 1410 O O . GLY A 1 171 ? 0.862 0.914 0.968 1.00 98.06 171 GLY A O 1
ATOM 1411 N N . ILE A 1 172 ? 0.359 -1.058 0.013 1.00 98.44 172 ILE A N 1
ATOM 1412 C CA . ILE A 1 172 ? -1.099 -0.847 -0.031 1.00 98.44 172 ILE A CA 1
ATOM 1413 C C . ILE A 1 172 ? -1.645 -0.710 1.390 1.00 98.44 172 ILE A C 1
ATOM 1415 O O . ILE A 1 172 ? -2.392 0.225 1.659 1.00 98.44 172 ILE A O 1
ATOM 1419 N N . ASN A 1 173 ? -1.249 -1.600 2.308 1.00 97.94 173 ASN A N 1
ATOM 1420 C CA . ASN A 1 173 ? -1.694 -1.556 3.704 1.00 97.94 173 ASN A CA 1
ATOM 1421 C C . ASN A 1 173 ? -1.361 -0.204 4.338 1.00 97.94 173 ASN A C 1
ATOM 1423 O O . ASN A 1 173 ? -2.215 0.405 4.979 1.00 97.94 173 ASN A O 1
ATOM 1427 N N . THR A 1 174 ? -0.142 0.280 4.092 1.00 97.69 174 THR A N 1
ATOM 1428 C CA . THR A 1 174 ? 0.334 1.566 4.592 1.00 97.69 174 THR A CA 1
ATOM 1429 C C . THR A 1 174 ? -0.470 2.745 4.080 1.00 97.69 174 THR A C 1
ATOM 1431 O O . THR A 1 174 ? -0.858 3.601 4.871 1.00 97.69 174 THR A O 1
ATOM 1434 N N . LEU A 1 175 ? -0.757 2.789 2.781 1.00 97.56 175 LEU A N 1
ATOM 1435 C CA . LEU A 1 175 ? -1.496 3.900 2.178 1.00 97.56 175 LEU A CA 1
ATOM 1436 C C . LEU A 1 175 ? -3.009 3.837 2.441 1.00 97.56 175 LEU A C 1
ATOM 1438 O O . LEU A 1 175 ? -3.669 4.875 2.506 1.00 97.56 175 LEU A O 1
ATOM 1442 N N . ALA A 1 176 ? -3.573 2.637 2.583 1.00 97.56 176 ALA A N 1
ATOM 1443 C CA . ALA A 1 176 ? -5.004 2.440 2.797 1.00 97.56 176 ALA A CA 1
ATOM 1444 C C . ALA A 1 176 ? -5.428 2.703 4.245 1.00 97.56 176 ALA A C 1
ATOM 1446 O O . ALA A 1 176 ? -6.510 3.244 4.486 1.00 97.56 176 ALA A O 1
ATOM 1447 N N . ALA A 1 177 ? -4.596 2.323 5.214 1.00 97.25 177 ALA A N 1
ATO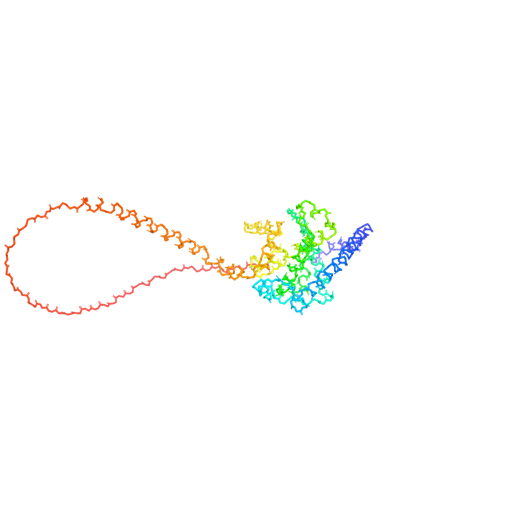M 1448 C CA . ALA A 1 177 ? -5.002 2.314 6.611 1.00 97.25 177 ALA A CA 1
ATOM 1449 C C . ALA A 1 177 ? -5.402 3.690 7.172 1.00 97.25 177 ALA A C 1
ATOM 1451 O O . ALA A 1 177 ? -6.421 3.733 7.856 1.00 97.25 177 ALA A O 1
ATOM 1452 N N . PRO A 1 178 ? -4.726 4.823 6.877 1.00 96.81 178 PRO A N 1
ATOM 1453 C CA . PRO A 1 178 ? -5.165 6.121 7.393 1.00 96.81 178 PRO A CA 1
ATOM 1454 C C . PRO A 1 178 ? -6.581 6.487 6.938 1.00 96.81 178 PRO A C 1
ATOM 1456 O O . PRO A 1 178 ? -7.385 6.970 7.734 1.00 96.81 178 PRO A O 1
ATOM 1459 N N . LYS A 1 179 ? -6.906 6.180 5.674 1.00 95.50 179 LYS A N 1
ATOM 1460 C CA . LYS A 1 179 ? -8.229 6.420 5.080 1.00 95.50 179 LYS A CA 1
ATOM 1461 C C . LYS A 1 179 ? -9.285 5.517 5.716 1.00 95.50 179 LYS A C 1
ATOM 1463 O O . LYS A 1 179 ? -10.340 5.996 6.112 1.00 95.50 179 LYS A O 1
ATOM 1468 N N . LYS A 1 180 ? -8.974 4.228 5.882 1.00 95.12 180 LYS A N 1
ATOM 1469 C CA . LYS A 1 180 ? -9.879 3.238 6.489 1.00 95.12 180 LYS A CA 1
ATOM 1470 C C . LYS A 1 180 ? -10.103 3.449 7.989 1.00 95.12 180 LYS A C 1
ATOM 1472 O O . LYS A 1 180 ? -11.184 3.155 8.485 1.00 95.12 180 LYS A O 1
ATOM 1477 N N . CYS A 1 181 ? -9.118 3.991 8.699 1.00 95.00 181 CYS A N 1
ATOM 1478 C CA . CYS A 1 181 ? -9.229 4.355 10.113 1.00 95.00 181 CYS A CA 1
ATOM 1479 C C . CYS A 1 181 ? -9.844 5.740 10.349 1.00 95.00 181 CYS A C 1
ATOM 1481 O O . CYS A 1 181 ? -10.006 6.122 11.507 1.00 95.00 181 CYS A O 1
ATOM 1483 N N . LYS A 1 182 ? -10.129 6.505 9.283 1.00 93.75 182 LYS A N 1
ATOM 1484 C CA . LYS A 1 182 ? -10.562 7.908 9.362 1.00 93.75 182 LYS A CA 1
ATOM 1485 C C . LYS A 1 182 ? -9.610 8.764 10.228 1.00 93.75 182 LYS A C 1
ATOM 1487 O O . LYS A 1 182 ? -10.049 9.626 10.984 1.00 93.75 182 LYS A O 1
ATOM 1492 N N . CYS A 1 183 ? -8.298 8.515 10.136 1.00 93.50 183 CYS A N 1
ATOM 1493 C CA . CYS A 1 183 ? -7.276 9.278 10.862 1.00 93.50 183 CYS A CA 1
ATOM 1494 C C . CYS A 1 183 ? -7.124 10.673 10.243 1.00 93.50 183 CYS A C 1
ATOM 1496 O O . CYS A 1 183 ? -6.659 10.808 9.110 1.00 93.50 183 CYS A O 1
ATOM 1498 N N . THR A 1 184 ? -7.489 11.714 10.990 1.00 92.75 184 THR A N 1
ATOM 1499 C CA . THR A 1 184 ? -7.445 13.114 10.534 1.00 92.75 184 THR A CA 1
ATOM 1500 C C . THR A 1 184 ? -6.037 13.604 10.191 1.00 92.75 184 THR A C 1
ATOM 1502 O O . THR A 1 184 ? -5.863 14.371 9.247 1.00 92.75 184 THR A O 1
ATOM 1505 N N . GLY A 1 185 ? -5.025 13.128 10.915 1.00 93.25 185 GLY A N 1
ATOM 1506 C CA . GLY A 1 185 ? -3.610 13.422 10.702 1.00 93.25 185 GLY A CA 1
ATOM 1507 C C . GLY A 1 185 ? -2.909 12.449 9.752 1.00 93.25 185 GLY A C 1
ATOM 1508 O O . GLY A 1 185 ? -1.680 12.374 9.771 1.00 93.25 185 GLY A O 1
ATOM 1509 N N . GLY A 1 186 ? -3.663 11.681 8.958 1.00 94.94 186 GLY A N 1
ATOM 1510 C CA . GLY A 1 186 ? -3.110 10.803 7.929 1.00 94.94 186 GLY A CA 1
ATOM 1511 C C . GLY A 1 186 ? -2.235 9.684 8.495 1.00 94.94 186 GLY A C 1
ATOM 1512 O O . GLY A 1 186 ? -2.551 9.088 9.534 1.00 94.94 186 GLY A O 1
ATOM 1513 N N . LEU A 1 187 ? -1.137 9.367 7.800 1.00 95.25 187 LEU A N 1
ATOM 1514 C CA . LEU A 1 187 ? -0.235 8.290 8.225 1.00 95.25 187 LEU A CA 1
ATOM 1515 C C . LEU A 1 187 ? 0.478 8.602 9.542 1.00 95.25 187 LEU A C 1
ATOM 1517 O O . LEU A 1 187 ? 0.722 7.684 10.323 1.00 95.25 187 LEU A O 1
ATOM 1521 N N . LEU A 1 188 ? 0.778 9.876 9.807 1.00 94.62 188 LEU A N 1
ATOM 1522 C CA . LEU A 1 188 ? 1.446 10.296 11.038 1.00 94.62 188 LEU A CA 1
ATOM 1523 C C . LEU A 1 188 ? 0.634 9.906 12.272 1.00 94.62 188 LEU A C 1
ATOM 1525 O O . LEU A 1 188 ? 1.151 9.232 13.163 1.00 94.62 188 LEU A O 1
ATOM 1529 N N . GLU A 1 189 ? -0.648 10.272 12.291 1.00 95.38 189 GLU A N 1
ATOM 1530 C CA . GLU A 1 189 ? -1.542 9.938 13.402 1.00 95.38 189 GLU A CA 1
ATOM 1531 C C . GLU A 1 189 ? -1.685 8.418 13.565 1.00 95.38 189 GLU A C 1
ATOM 1533 O O . GLU A 1 189 ? -1.605 7.892 14.679 1.00 95.38 189 GLU A O 1
ATOM 1538 N N . LEU A 1 190 ? -1.839 7.694 12.451 1.00 95.56 190 LEU A N 1
ATOM 1539 C CA . LEU A 1 190 ? -1.958 6.240 12.475 1.00 95.56 190 LEU A CA 1
ATOM 1540 C C . LEU A 1 190 ? -0.700 5.568 13.048 1.00 95.56 190 LEU A C 1
ATOM 1542 O O . LEU A 1 190 ? -0.812 4.667 13.880 1.00 95.56 190 LEU A O 1
ATOM 1546 N N . VAL A 1 191 ? 0.492 5.994 12.625 1.00 94.88 191 VAL A N 1
ATOM 1547 C CA . VAL A 1 191 ? 1.764 5.443 13.113 1.00 94.88 191 VAL A CA 1
ATOM 1548 C C . VAL A 1 191 ? 1.909 5.667 14.614 1.00 94.88 191 VAL A C 1
ATOM 1550 O O . VAL A 1 191 ? 2.272 4.732 15.327 1.00 94.88 191 VAL A O 1
ATOM 1553 N N . THR A 1 192 ? 1.545 6.843 15.130 1.00 93.50 192 THR A N 1
ATOM 1554 C CA . THR A 1 192 ? 1.529 7.092 16.580 1.00 93.50 192 THR A CA 1
ATOM 1555 C C . THR A 1 192 ? 0.597 6.118 17.310 1.00 93.50 192 THR A C 1
ATOM 1557 O O . THR A 1 192 ? 0.998 5.512 18.306 1.00 93.50 192 THR A O 1
ATOM 1560 N N . GLN A 1 193 ? -0.615 5.892 16.791 1.00 94.81 193 GLN A N 1
ATOM 1561 C CA . GLN A 1 193 ? -1.567 4.939 17.381 1.00 94.81 193 GLN A CA 1
ATOM 1562 C C . GLN A 1 193 ? -1.061 3.489 17.334 1.00 94.81 193 GLN A C 1
ATOM 1564 O O . GLN A 1 193 ? -1.312 2.717 18.261 1.00 94.81 193 GLN A O 1
ATOM 1569 N N . ILE A 1 194 ? -0.336 3.112 16.277 1.00 94.19 194 ILE A N 1
ATOM 1570 C CA . ILE A 1 194 ? 0.240 1.772 16.118 1.00 94.19 194 ILE A CA 1
ATOM 1571 C C . ILE A 1 194 ? 1.441 1.577 17.040 1.00 94.19 194 ILE A C 1
ATOM 1573 O O . ILE A 1 194 ? 1.547 0.522 17.661 1.00 94.19 194 ILE A O 1
ATOM 1577 N N . CYS A 1 195 ? 2.353 2.544 17.132 1.00 93.56 195 CYS A N 1
ATOM 1578 C CA . CYS A 1 195 ? 3.567 2.438 17.944 1.00 93.56 195 CYS A CA 1
ATOM 1579 C C . CYS A 1 195 ? 3.248 2.388 19.437 1.00 93.56 195 CYS A C 1
ATOM 1581 O O . CYS A 1 195 ? 3.755 1.512 20.147 1.00 93.56 195 CYS A O 1
ATOM 1583 N N . THR A 1 196 ? 2.363 3.278 19.886 1.00 93.69 196 THR A N 1
ATOM 1584 C CA . THR A 1 196 ? 1.998 3.460 21.293 1.00 93.69 196 THR A CA 1
ATOM 1585 C C . THR A 1 196 ? 0.479 3.377 21.470 1.00 93.69 196 THR A C 1
ATOM 1587 O O . THR A 1 196 ? -0.175 4.401 21.683 1.00 93.69 196 THR A O 1
ATOM 1590 N N . PRO A 1 197 ? -0.117 2.171 21.378 1.00 94.62 197 PRO A N 1
ATOM 1591 C CA . PRO A 1 197 ? -1.561 2.008 21.493 1.00 94.62 197 PRO A CA 1
ATOM 1592 C C . PRO A 1 197 ? -2.009 2.172 22.953 1.00 94.62 197 PRO A C 1
ATOM 1594 O O . PRO A 1 197 ? -1.947 1.231 23.749 1.00 94.62 197 PRO A O 1
ATOM 1597 N N . SER A 1 198 ? -2.471 3.371 23.309 1.00 95.81 198 SER A N 1
ATOM 1598 C CA . SER A 1 198 ? -3.021 3.674 24.638 1.00 95.81 198 SER A CA 1
ATOM 1599 C C . SER A 1 198 ? -4.433 3.102 24.823 1.00 95.81 198 SER A C 1
ATOM 1601 O O . SER A 1 198 ? -4.752 2.560 25.883 1.00 95.81 198 SER A O 1
ATOM 1603 N N . THR A 1 199 ? -5.257 3.147 23.775 1.00 96.31 199 THR A N 1
ATOM 1604 C CA . THR A 1 199 ? -6.658 2.697 23.774 1.00 96.31 199 THR A CA 1
ATOM 1605 C C . THR A 1 199 ? -6.824 1.279 23.219 1.00 96.31 199 THR A C 1
ATOM 1607 O O . THR A 1 199 ? -5.953 0.767 22.507 1.00 96.31 199 THR A O 1
ATOM 1610 N N . ASP A 1 200 ? -7.955 0.631 23.522 1.00 96.62 200 ASP A N 1
ATOM 1611 C CA . ASP A 1 200 ? -8.314 -0.661 22.916 1.00 96.62 200 ASP A CA 1
ATOM 1612 C C . ASP A 1 200 ? -8.474 -0.555 21.399 1.00 96.62 200 ASP A C 1
ATOM 1614 O O . ASP A 1 200 ? -7.949 -1.396 20.672 1.00 96.62 200 ASP A O 1
ATOM 1618 N N . GLU A 1 201 ? -9.065 0.536 20.909 1.00 94.50 201 GLU A N 1
ATOM 1619 C CA . GLU A 1 201 ? -9.131 0.813 19.474 1.00 94.50 201 GLU A CA 1
ATOM 1620 C C . GLU A 1 201 ? -7.742 0.887 18.835 1.00 94.50 201 GLU A C 1
ATOM 1622 O O . GLU A 1 201 ? -7.520 0.301 17.779 1.00 94.50 201 GLU A O 1
ATOM 1627 N N . GLY A 1 202 ? -6.775 1.558 19.472 1.00 95.00 202 GLY A N 1
ATOM 1628 C CA . GLY A 1 202 ? -5.396 1.608 18.981 1.00 95.00 202 GLY A CA 1
ATOM 1629 C C . GLY A 1 202 ? -4.760 0.215 18.908 1.00 95.00 202 GLY A C 1
ATOM 1630 O O . GLY A 1 202 ? -4.082 -0.119 17.931 1.00 95.00 202 GLY A O 1
ATOM 1631 N N . ARG A 1 203 ? -5.031 -0.646 19.902 1.00 96.25 203 ARG A N 1
ATOM 1632 C CA . ARG A 1 203 ? -4.578 -2.049 19.904 1.00 96.25 203 ARG A CA 1
ATOM 1633 C C . ARG A 1 203 ? -5.213 -2.852 18.771 1.00 96.25 203 ARG A C 1
ATOM 1635 O O . ARG A 1 203 ? -4.521 -3.648 18.134 1.00 96.25 203 ARG A O 1
ATOM 1642 N N . GLU A 1 204 ? -6.498 -2.653 18.502 1.00 96.62 204 GLU A N 1
ATOM 1643 C CA . GLU A 1 204 ? -7.177 -3.280 17.368 1.00 96.62 204 GLU A CA 1
ATOM 1644 C C . GLU A 1 204 ? -6.623 -2.781 16.036 1.00 96.62 204 GLU A C 1
ATOM 1646 O O . GLU A 1 204 ? -6.266 -3.601 15.190 1.00 96.62 204 GLU A O 1
ATOM 1651 N N . ARG A 1 205 ? -6.439 -1.466 15.872 1.00 95.94 205 ARG A N 1
ATOM 1652 C CA . ARG A 1 205 ? -5.844 -0.873 14.664 1.00 95.94 205 ARG A CA 1
ATOM 1653 C C . ARG A 1 205 ? -4.451 -1.440 14.391 1.00 95.94 205 ARG A C 1
ATOM 1655 O O . ARG A 1 205 ? -4.163 -1.790 13.245 1.00 95.94 205 ARG A O 1
ATOM 1662 N N . ARG A 1 206 ? -3.623 -1.618 15.431 1.00 96.12 206 ARG A N 1
ATOM 1663 C CA . ARG A 1 206 ? -2.315 -2.295 15.338 1.00 96.12 206 ARG A CA 1
ATOM 1664 C C . ARG A 1 206 ? -2.451 -3.742 14.864 1.00 96.12 206 ARG A C 1
ATOM 1666 O O . ARG A 1 206 ? -1.713 -4.145 13.969 1.00 96.12 206 ARG A O 1
ATOM 1673 N N . LYS A 1 207 ? -3.393 -4.514 15.415 1.00 96.69 207 LYS A N 1
ATOM 1674 C CA . LYS A 1 207 ? -3.641 -5.904 14.982 1.00 96.69 207 LYS A CA 1
ATOM 1675 C C . LYS A 1 207 ? -4.087 -5.969 13.519 1.00 96.69 207 LYS A C 1
ATOM 1677 O O . LYS A 1 207 ? -3.538 -6.770 12.765 1.00 96.69 207 LYS A O 1
ATOM 1682 N N . LYS A 1 208 ? -5.030 -5.114 13.105 1.00 97.00 208 LYS A N 1
ATOM 1683 C CA . LYS A 1 208 ? -5.489 -5.017 11.706 1.00 97.00 208 LYS A CA 1
ATOM 1684 C C . LYS A 1 208 ? -4.337 -4.669 10.765 1.00 97.00 208 LYS A C 1
ATOM 1686 O O . LYS A 1 208 ? -4.172 -5.298 9.721 1.00 97.00 208 LYS A O 1
ATOM 1691 N N . TRP A 1 209 ? -3.484 -3.728 11.177 1.00 96.50 209 TRP A N 1
ATOM 1692 C CA . TRP A 1 209 ? -2.285 -3.356 10.431 1.00 96.50 209 TRP A CA 1
ATOM 1693 C C . TRP A 1 209 ? -1.312 -4.531 10.282 1.00 96.50 209 TRP A C 1
ATOM 1695 O O . TRP A 1 209 ? -0.906 -4.835 9.163 1.00 96.50 209 TRP A O 1
ATOM 1705 N N . GLN A 1 210 ? -0.978 -5.226 11.376 1.00 96.56 210 GLN A N 1
ATOM 1706 C CA . GLN A 1 210 ? -0.071 -6.387 11.378 1.00 96.56 210 GLN A CA 1
ATOM 1707 C C . GLN A 1 210 ? -0.575 -7.545 10.503 1.00 96.56 210 GLN A C 1
ATOM 1709 O O . GLN A 1 210 ? 0.219 -8.254 9.884 1.00 96.56 210 GLN A O 1
ATOM 1714 N N . LYS A 1 211 ? -1.898 -7.728 10.433 1.00 97.56 211 LYS A N 1
ATOM 1715 C CA . LYS A 1 211 ? -2.574 -8.720 9.578 1.00 97.56 211 LYS A CA 1
ATOM 1716 C C . LYS A 1 211 ? -2.799 -8.251 8.135 1.00 97.56 211 LYS A C 1
ATOM 1718 O O . LYS A 1 211 ? -3.419 -8.959 7.337 1.00 97.56 211 LYS A O 1
ATOM 1723 N N . LYS A 1 212 ? -2.339 -7.042 7.804 1.00 97.81 212 LYS A N 1
ATOM 1724 C CA . LYS A 1 212 ? -2.529 -6.384 6.508 1.00 97.81 212 LYS A CA 1
ATOM 1725 C C . LYS A 1 212 ? -4.001 -6.331 6.063 1.00 97.81 212 LYS A C 1
ATOM 1727 O O . LYS A 1 212 ? -4.296 -6.470 4.878 1.00 97.81 212 LYS A O 1
ATOM 1732 N N . GLU A 1 213 ? -4.929 -6.181 7.011 1.00 97.50 213 GLU A N 1
ATOM 1733 C CA . GLU A 1 213 ? -6.374 -6.174 6.730 1.00 97.50 213 GLU A CA 1
ATOM 1734 C C . GLU A 1 213 ? -6.774 -4.953 5.894 1.00 97.50 213 GLU A C 1
ATOM 1736 O O . GLU A 1 213 ? -7.506 -5.107 4.924 1.00 97.50 213 GLU A O 1
ATOM 1741 N N . TYR A 1 214 ? -6.177 -3.781 6.137 1.00 97.69 214 TYR A N 1
ATOM 1742 C CA . TYR A 1 214 ? -6.463 -2.584 5.336 1.00 97.69 214 TYR A CA 1
ATOM 1743 C C . TYR A 1 214 ? -6.080 -2.747 3.862 1.00 97.69 214 TYR A C 1
ATOM 1745 O O . TYR A 1 214 ? -6.750 -2.202 2.987 1.00 97.69 214 TYR A O 1
ATOM 1753 N N . ALA A 1 215 ? -5.023 -3.514 3.568 1.00 97.81 215 ALA A N 1
ATOM 1754 C CA . ALA A 1 215 ? -4.691 -3.854 2.189 1.00 97.81 215 ALA A CA 1
ATOM 1755 C C . ALA A 1 215 ? -5.712 -4.797 1.558 1.00 97.81 215 ALA A C 1
ATOM 1757 O O . ALA A 1 215 ? -6.051 -4.622 0.392 1.00 97.81 215 ALA A O 1
ATOM 1758 N N . LYS A 1 216 ? -6.188 -5.794 2.313 1.00 97.19 216 LYS A N 1
ATOM 1759 C CA . LYS A 1 216 ? -7.216 -6.737 1.849 1.00 97.19 216 LYS A CA 1
ATOM 1760 C C . LYS A 1 216 ? -8.508 -5.979 1.519 1.00 97.19 216 LYS A C 1
ATOM 1762 O O . LYS A 1 216 ? -9.045 -6.174 0.432 1.00 97.19 216 LYS A O 1
ATOM 1767 N N . ASP A 1 217 ? -8.912 -5.048 2.381 1.00 96.19 217 ASP A N 1
ATOM 1768 C CA . ASP A 1 217 ? -10.079 -4.186 2.167 1.00 96.19 217 ASP A CA 1
ATOM 1769 C C . ASP A 1 217 ? -9.901 -3.291 0.930 1.00 96.19 217 ASP A C 1
ATOM 1771 O O . ASP A 1 217 ? -10.764 -3.254 0.059 1.00 96.19 217 ASP A O 1
ATOM 1775 N N . ALA A 1 218 ? -8.750 -2.622 0.789 1.00 96.38 218 ALA A N 1
ATOM 1776 C CA . ALA A 1 218 ? -8.479 -1.762 -0.369 1.00 96.38 218 ALA A CA 1
ATOM 1777 C C . ALA A 1 218 ? -8.395 -2.538 -1.696 1.00 96.38 218 ALA A C 1
ATOM 1779 O O . ALA A 1 218 ? -8.801 -2.034 -2.745 1.00 96.38 218 ALA A O 1
ATOM 1780 N N . LEU A 1 219 ? -7.876 -3.769 -1.670 1.00 96.25 219 LEU A N 1
ATOM 1781 C CA . LEU A 1 219 ? -7.879 -4.655 -2.833 1.00 96.25 219 LEU A CA 1
ATOM 1782 C C . LEU A 1 219 ? -9.299 -5.090 -3.197 1.00 96.25 219 LEU A C 1
ATOM 1784 O O . LEU A 1 219 ? -9.614 -5.155 -4.384 1.00 96.25 219 LEU A O 1
ATOM 1788 N N . PHE A 1 220 ? -10.140 -5.372 -2.201 1.00 94.69 220 PHE A N 1
ATOM 1789 C CA . PHE A 1 220 ? -11.541 -5.718 -2.416 1.00 94.69 220 PHE A CA 1
ATOM 1790 C C . PHE A 1 220 ? -12.312 -4.548 -3.037 1.00 94.69 220 PHE A C 1
ATOM 1792 O O . PHE A 1 220 ? -12.971 -4.737 -4.057 1.00 94.69 220 PHE A O 1
ATOM 1799 N N . ASP A 1 221 ? -12.136 -3.332 -2.515 1.00 93.12 221 ASP A N 1
ATOM 1800 C CA . ASP A 1 221 ? -12.761 -2.127 -3.074 1.00 93.12 221 ASP A CA 1
ATOM 1801 C C . ASP A 1 221 ? -12.326 -1.856 -4.524 1.00 93.12 221 ASP A C 1
ATOM 1803 O O . ASP A 1 221 ? -13.138 -1.454 -5.353 1.00 93.12 221 ASP A O 1
ATOM 1807 N N . SER A 1 222 ? -11.047 -2.089 -4.849 1.00 92.06 222 SER A N 1
ATOM 1808 C CA . SER A 1 222 ? -10.518 -1.930 -6.216 1.00 92.06 222 SER A CA 1
ATOM 1809 C C . SER A 1 222 ? -11.054 -3.004 -7.175 1.00 92.06 222 SER A C 1
ATOM 1811 O O . SER A 1 222 ? -11.225 -2.749 -8.367 1.00 92.06 222 SER A O 1
ATOM 1813 N N . LEU A 1 223 ? -11.350 -4.213 -6.679 1.00 90.38 223 LEU A N 1
ATOM 1814 C CA . LEU A 1 223 ? -11.966 -5.281 -7.476 1.00 90.38 223 LEU A CA 1
ATOM 1815 C C . LEU A 1 223 ? -13.470 -5.071 -7.692 1.00 90.38 223 LEU A C 1
ATOM 1817 O O . LEU A 1 223 ? -13.987 -5.499 -8.726 1.00 90.38 223 LEU A O 1
ATOM 1821 N N . PHE A 1 224 ? -14.150 -4.431 -6.740 1.00 89.12 224 PHE A N 1
ATOM 1822 C CA . PHE A 1 224 ? -15.599 -4.238 -6.733 1.00 89.12 224 PHE A CA 1
ATOM 1823 C C . PHE A 1 224 ? -15.958 -2.771 -6.445 1.00 89.12 224 PHE A C 1
ATOM 1825 O O . PHE A 1 224 ? -16.461 -2.459 -5.362 1.00 89.12 224 PHE A O 1
ATOM 1832 N N . PRO A 1 225 ? -15.741 -1.856 -7.408 1.00 83.38 225 PRO A N 1
ATOM 1833 C CA . PRO A 1 225 ? -16.035 -0.436 -7.215 1.00 83.38 225 PRO A CA 1
ATOM 1834 C C . PRO A 1 225 ? -17.514 -0.177 -6.889 1.00 83.38 225 PRO A C 1
ATOM 1836 O O . PRO A 1 225 ? -17.817 0.749 -6.140 1.00 83.38 225 PRO A O 1
ATOM 1839 N N . ASP A 1 226 ? -18.422 -1.025 -7.377 1.00 82.25 226 ASP A N 1
ATOM 1840 C CA . ASP A 1 226 ? -19.859 -0.929 -7.098 1.00 82.25 226 ASP A CA 1
ATOM 1841 C C . ASP A 1 226 ? -20.182 -1.165 -5.615 1.00 82.25 226 ASP A C 1
ATOM 1843 O O . ASP A 1 226 ? -21.062 -0.514 -5.061 1.00 82.25 226 ASP A O 1
ATOM 1847 N N . LEU A 1 227 ? -19.436 -2.050 -4.939 1.00 83.12 227 LEU A N 1
ATOM 1848 C CA . LEU A 1 227 ? -19.634 -2.332 -3.512 1.00 83.12 227 LEU A CA 1
ATOM 1849 C C . LEU A 1 227 ? -19.124 -1.200 -2.617 1.00 83.12 227 LEU A C 1
ATOM 1851 O O . LEU A 1 227 ? -19.611 -1.024 -1.500 1.00 83.12 227 LEU A O 1
ATOM 1855 N N . ARG A 1 228 ? -18.168 -0.406 -3.106 1.00 80.25 228 ARG A N 1
ATOM 1856 C CA . ARG A 1 228 ? -17.604 0.715 -2.352 1.00 80.25 228 ARG A CA 1
ATOM 1857 C C . ARG A 1 228 ? -18.654 1.778 -2.024 1.00 80.25 228 ARG A C 1
ATOM 1859 O O . ARG A 1 228 ? -18.594 2.355 -0.944 1.00 80.25 228 ARG A O 1
ATOM 1866 N N . GLN A 1 229 ? -19.614 2.002 -2.925 1.00 78.25 229 GLN A N 1
ATOM 1867 C CA . GLN A 1 229 ? -20.680 2.993 -2.730 1.00 78.25 229 GLN A CA 1
ATOM 1868 C C . GLN A 1 229 ? -21.535 2.675 -1.494 1.00 78.25 229 GLN A C 1
ATOM 1870 O O . GLN A 1 229 ? -21.926 3.587 -0.778 1.00 78.25 229 GLN A O 1
ATOM 1875 N N . PHE A 1 230 ? -21.742 1.392 -1.189 1.00 76.06 230 PHE A N 1
ATOM 1876 C CA . PHE A 1 230 ? -22.497 0.967 -0.007 1.00 76.06 230 PHE A CA 1
ATOM 1877 C C . PHE A 1 230 ? -21.675 1.077 1.285 1.00 76.06 230 PHE A C 1
ATOM 1879 O O . PHE A 1 230 ? -22.198 1.442 2.333 1.00 76.06 230 PHE A O 1
ATOM 1886 N N . ASN A 1 231 ? -20.366 0.815 1.216 1.00 72.25 231 ASN A N 1
ATOM 1887 C CA . ASN A 1 231 ? -19.505 0.756 2.401 1.00 72.25 231 ASN A CA 1
ATOM 1888 C C . ASN A 1 231 ? -19.244 2.144 3.025 1.00 72.25 231 ASN A C 1
ATOM 1890 O O . ASN A 1 231 ? -19.122 2.264 4.245 1.00 72.25 231 ASN A O 1
ATOM 1894 N N . ASP A 1 232 ? -19.165 3.193 2.197 1.00 68.81 232 ASP A N 1
ATOM 1895 C CA . ASP A 1 232 ? -18.936 4.568 2.666 1.00 68.81 232 ASP A CA 1
ATOM 1896 C C . ASP A 1 232 ? -20.213 5.196 3.275 1.00 68.81 232 ASP A C 1
ATOM 1898 O O . ASP A 1 232 ? -20.107 6.053 4.155 1.00 68.81 232 ASP A O 1
ATOM 1902 N N . GLU A 1 233 ? -21.408 4.748 2.866 1.00 62.00 233 GLU A N 1
ATOM 1903 C CA . GLU A 1 233 ? -22.691 5.249 3.384 1.00 62.00 233 GLU A CA 1
ATOM 1904 C C . GLU A 1 233 ? -23.161 4.512 4.649 1.00 62.00 233 GLU A C 1
ATOM 1906 O O . GLU A 1 233 ? -23.763 5.133 5.521 1.00 62.00 233 GLU A O 1
ATOM 1911 N N . GLU A 1 234 ? -22.854 3.220 4.805 1.00 55.75 234 GLU A N 1
ATOM 1912 C CA . GLU A 1 234 ? -23.400 2.395 5.896 1.00 55.75 234 GLU A CA 1
ATOM 1913 C C . GLU A 1 234 ? -22.659 2.509 7.238 1.00 55.75 234 GLU A C 1
ATOM 1915 O O . GLU A 1 234 ? -23.175 2.053 8.260 1.00 55.75 234 GLU A O 1
ATOM 1920 N N . GLN A 1 235 ? -21.458 3.093 7.303 1.00 57.41 235 GLN A N 1
ATOM 1921 C CA . GLN A 1 235 ? -20.654 2.975 8.529 1.00 57.41 235 GLN A CA 1
ATOM 1922 C C . GLN A 1 235 ? -21.187 3.797 9.720 1.00 57.41 235 GLN A C 1
ATOM 1924 O O . GLN A 1 235 ? -20.949 3.405 10.862 1.00 57.41 235 GLN A O 1
ATOM 1929 N N . ASP A 1 236 ? -21.945 4.871 9.470 1.00 58.78 236 ASP A N 1
ATOM 1930 C CA . ASP A 1 236 ? -22.560 5.689 10.532 1.00 58.78 236 ASP A CA 1
ATOM 1931 C C . ASP A 1 236 ? -24.074 5.424 10.699 1.00 58.78 236 ASP A C 1
ATOM 1933 O O . ASP A 1 236 ? -24.628 5.658 11.774 1.00 58.78 236 ASP A O 1
ATOM 1937 N N . THR A 1 237 ? -24.750 4.867 9.689 1.00 59.84 237 THR A N 1
ATOM 1938 C CA . THR A 1 237 ? -26.192 4.534 9.716 1.00 59.84 237 THR A CA 1
ATOM 1939 C C . THR A 1 237 ? -26.477 3.060 9.989 1.00 59.84 237 THR A C 1
ATOM 1941 O O . THR A 1 237 ? -27.516 2.743 10.564 1.00 59.84 237 THR A O 1
ATOM 1944 N N . GLY A 1 238 ? -25.560 2.146 9.672 1.00 60.47 238 GLY A N 1
ATOM 1945 C CA . GLY A 1 238 ? -25.818 0.704 9.678 1.00 60.47 238 GLY A CA 1
ATOM 1946 C C . GLY A 1 238 ? -26.169 0.135 11.053 1.00 60.47 238 GLY A C 1
ATOM 1947 O O . GLY A 1 238 ? -27.051 -0.710 11.169 1.00 60.47 238 GLY A O 1
ATOM 1948 N N . TRP A 1 239 ? -25.564 0.636 12.134 1.00 73.94 239 TRP A N 1
ATOM 1949 C CA . TRP A 1 239 ? -25.949 0.218 13.491 1.00 73.94 239 TRP A CA 1
ATOM 1950 C C . TRP A 1 239 ? -27.341 0.713 13.887 1.00 73.94 239 TRP A C 1
ATOM 1952 O O . TRP A 1 239 ? -28.060 0.027 14.619 1.00 73.94 239 TRP A O 1
ATOM 1962 N N . TRP A 1 240 ? -27.736 1.883 13.390 1.00 78.94 240 TRP A N 1
ATOM 1963 C CA . TRP A 1 240 ? -29.066 2.432 13.612 1.00 78.94 240 TRP A CA 1
ATOM 1964 C C . TRP A 1 240 ? -30.118 1.674 12.792 1.00 78.94 240 TRP A C 1
ATOM 1966 O O . TRP A 1 240 ? -31.148 1.290 13.346 1.00 78.94 240 TRP A O 1
ATOM 1976 N N . ASP A 1 241 ? -29.813 1.336 11.538 1.00 74.50 241 ASP A N 1
ATOM 1977 C CA . ASP A 1 241 ? -30.683 0.535 10.670 1.00 74.50 241 ASP A CA 1
ATOM 1978 C C . ASP A 1 241 ? -30.835 -0.907 11.162 1.00 74.50 241 ASP A C 1
ATOM 1980 O O . ASP A 1 241 ? -31.953 -1.423 11.202 1.00 74.50 241 ASP A O 1
ATOM 1984 N N . ILE A 1 242 ? -29.761 -1.548 11.639 1.00 85.06 242 ILE A N 1
ATOM 1985 C CA . ILE A 1 242 ? -29.846 -2.855 12.315 1.00 85.06 242 ILE A CA 1
ATOM 1986 C C . ILE A 1 242 ? -30.723 -2.742 13.569 1.00 85.06 242 ILE A C 1
ATOM 1988 O O . ILE A 1 242 ? -31.569 -3.606 13.812 1.00 85.06 242 ILE A O 1
ATOM 1992 N N . GLY A 1 243 ? -30.572 -1.663 14.344 1.00 89.75 243 GLY A N 1
ATOM 1993 C CA . GLY A 1 243 ? -31.423 -1.377 15.499 1.00 89.75 243 GLY A CA 1
ATOM 1994 C C . GLY A 1 243 ? -32.905 -1.264 15.128 1.00 89.75 243 GLY A C 1
ATOM 1995 O O . GLY A 1 243 ? -33.752 -1.871 15.789 1.00 89.75 243 GLY A O 1
ATOM 1996 N N . ILE A 1 244 ? -33.222 -0.558 14.040 1.00 90.38 244 ILE A N 1
ATOM 1997 C CA . ILE A 1 244 ? -34.585 -0.447 13.501 1.00 90.38 244 ILE A CA 1
ATOM 1998 C C . ILE A 1 244 ? -35.096 -1.807 13.043 1.00 90.38 244 ILE A C 1
ATOM 2000 O O . ILE A 1 244 ? -36.218 -2.182 13.384 1.00 90.38 244 ILE A O 1
ATOM 2004 N N . PHE A 1 245 ? -34.283 -2.573 12.318 1.00 92.19 245 PHE A N 1
ATOM 2005 C CA . PHE A 1 245 ? -34.680 -3.880 11.805 1.00 92.19 245 PHE A CA 1
ATOM 2006 C C . PHE A 1 245 ? -35.020 -4.847 12.947 1.00 92.19 245 PHE A C 1
ATOM 2008 O O . PHE A 1 245 ? -36.063 -5.506 12.927 1.00 92.19 245 PHE A O 1
ATOM 2015 N N . VAL A 1 246 ? -34.195 -4.870 13.999 1.00 95.25 246 VAL A N 1
ATOM 2016 C CA . VAL A 1 246 ? -34.453 -5.653 15.215 1.00 95.25 246 VAL A CA 1
ATOM 2017 C C . VAL A 1 246 ? -35.710 -5.155 15.934 1.00 95.25 246 VAL A C 1
ATOM 2019 O O . VAL A 1 246 ? -36.545 -5.972 16.327 1.00 95.25 246 VAL A O 1
ATOM 2022 N N . ALA A 1 247 ? -35.902 -3.839 16.066 1.00 94.88 247 ALA A N 1
ATOM 2023 C CA . ALA A 1 247 ? -37.097 -3.269 16.691 1.00 94.88 247 ALA A CA 1
ATOM 2024 C C . ALA A 1 247 ? -38.386 -3.640 15.934 1.00 94.88 247 ALA A C 1
ATOM 2026 O O . ALA A 1 247 ? -39.384 -3.997 16.564 1.00 94.88 247 ALA A O 1
ATOM 2027 N N . VAL A 1 248 ? -38.360 -3.630 14.597 1.00 96.56 248 VAL A N 1
ATOM 2028 C CA . VAL A 1 248 ? -39.487 -4.048 13.746 1.00 96.56 248 VAL A CA 1
ATOM 2029 C C . VAL A 1 248 ? -39.800 -5.534 13.935 1.00 96.56 248 VAL A C 1
ATOM 2031 O O . VAL A 1 248 ? -40.969 -5.892 14.094 1.00 96.56 248 VAL A O 1
ATOM 2034 N N . ILE A 1 249 ? -38.783 -6.401 13.985 1.00 96.12 249 ILE A N 1
ATOM 2035 C CA . ILE A 1 249 ? -38.971 -7.839 14.244 1.00 96.12 249 ILE A CA 1
ATOM 2036 C C . ILE A 1 249 ? -39.600 -8.065 15.625 1.00 96.12 249 ILE A C 1
ATOM 2038 O O . ILE A 1 249 ? -40.566 -8.821 15.748 1.00 96.12 249 ILE A O 1
ATOM 2042 N N . VAL A 1 250 ? -39.101 -7.387 16.662 1.00 96.56 250 VAL A N 1
ATOM 2043 C CA . VAL A 1 250 ? -39.657 -7.487 18.021 1.00 96.56 250 VAL A CA 1
ATOM 2044 C C . VAL A 1 250 ? -41.109 -7.003 18.053 1.00 96.56 250 VAL A C 1
ATOM 2046 O O . VAL A 1 250 ? -41.960 -7.667 18.647 1.00 96.56 250 VAL A O 1
ATOM 2049 N N . LEU A 1 251 ? -41.426 -5.899 17.372 1.00 96.81 251 LEU A N 1
ATOM 2050 C CA . LEU A 1 251 ? -42.787 -5.366 17.287 1.00 96.81 251 LEU A CA 1
ATOM 2051 C C . LEU A 1 251 ? -43.736 -6.343 16.579 1.00 96.81 251 LEU A C 1
ATOM 2053 O O . LEU A 1 251 ? -44.851 -6.554 17.057 1.00 96.81 251 LEU A O 1
ATOM 2057 N N . LEU A 1 252 ? -43.292 -7.000 15.503 1.00 96.56 252 LEU A N 1
ATOM 2058 C CA . LEU A 1 252 ? -44.065 -8.046 14.824 1.00 96.56 252 LEU A CA 1
ATOM 2059 C C . LEU A 1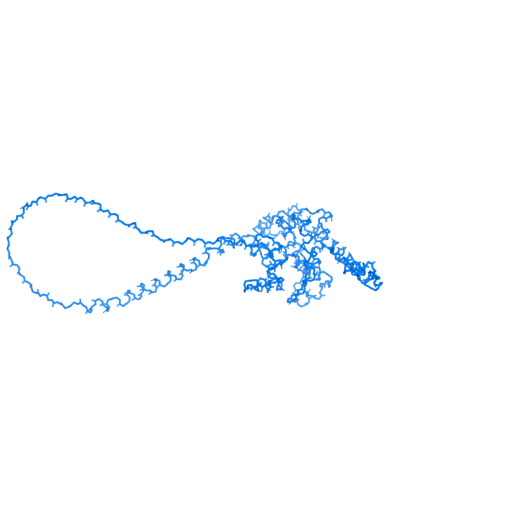 252 ? -44.338 -9.248 15.734 1.00 96.56 252 LEU A C 1
ATOM 2061 O O . LEU A 1 252 ? -45.460 -9.754 15.753 1.00 96.56 252 LEU A O 1
ATOM 2065 N N . ILE A 1 253 ? -43.350 -9.674 16.525 1.00 96.81 253 ILE A N 1
ATOM 2066 C CA . ILE A 1 253 ? -43.528 -10.754 17.507 1.00 96.81 253 ILE A CA 1
ATOM 2067 C C . ILE A 1 253 ? -44.549 -10.339 18.574 1.00 96.81 253 ILE A C 1
ATOM 2069 O O . ILE A 1 253 ? -45.464 -11.107 18.872 1.00 96.81 253 ILE A O 1
ATOM 2073 N N . PHE A 1 254 ? -44.453 -9.120 19.115 1.00 96.44 254 PHE A N 1
ATOM 2074 C CA . PHE A 1 254 ? -45.427 -8.608 20.085 1.00 96.44 254 PHE A CA 1
ATOM 2075 C C . PHE A 1 254 ? -46.834 -8.492 19.496 1.00 96.44 254 PHE A C 1
ATOM 2077 O O . PHE A 1 254 ? -47.794 -8.881 20.159 1.00 96.44 254 PHE A O 1
ATOM 2084 N N . ALA A 1 255 ? -46.973 -8.012 18.259 1.00 95.94 255 ALA A N 1
ATOM 2085 C CA . ALA A 1 255 ? -48.258 -7.934 17.571 1.00 95.94 255 ALA A CA 1
ATOM 2086 C C . ALA A 1 255 ? -48.862 -9.330 17.349 1.00 95.94 255 ALA A C 1
ATOM 2088 O O . ALA A 1 255 ? -50.047 -9.535 17.610 1.00 95.94 255 ALA A O 1
ATOM 2089 N N . ALA A 1 256 ? -48.046 -10.308 16.942 1.00 95.88 256 ALA A N 1
ATOM 2090 C CA . ALA A 1 256 ? -48.476 -11.693 16.792 1.00 95.88 256 ALA A CA 1
ATOM 2091 C C . ALA A 1 256 ? -48.925 -12.291 18.134 1.00 95.88 256 ALA A C 1
ATOM 2093 O O . ALA A 1 256 ? -50.017 -12.850 18.214 1.00 95.88 256 ALA A O 1
ATOM 2094 N N . LEU A 1 257 ? -48.142 -12.118 19.205 1.00 94.44 257 LEU A N 1
ATOM 2095 C CA . LEU A 1 257 ? -48.511 -12.566 20.552 1.00 94.44 257 LEU A CA 1
ATOM 2096 C C . LEU A 1 257 ? -49.787 -11.877 21.051 1.00 94.44 257 LEU A C 1
ATOM 2098 O O . LEU A 1 257 ? -50.654 -12.532 21.626 1.00 94.44 257 LEU A O 1
ATOM 2102 N N . PHE A 1 258 ? -49.941 -10.579 20.804 1.00 92.75 258 PHE A N 1
ATOM 2103 C CA . PHE A 1 258 ? -51.138 -9.835 21.180 1.00 92.75 258 PHE A CA 1
ATOM 2104 C C . PHE A 1 258 ? -52.374 -10.311 20.410 1.00 92.75 258 PHE A C 1
ATOM 2106 O O . PHE A 1 258 ? -53.438 -10.442 21.004 1.00 92.75 258 PHE A O 1
ATOM 2113 N N . LEU A 1 259 ? -52.259 -10.642 19.123 1.00 93.69 259 LEU A N 1
ATOM 2114 C CA . LEU A 1 259 ? -53.369 -11.223 18.359 1.00 93.69 259 LEU A CA 1
ATOM 2115 C C . LEU A 1 259 ? -53.729 -12.638 18.836 1.00 93.69 259 LEU A C 1
ATOM 2117 O O . LEU A 1 259 ? -54.908 -12.983 18.893 1.00 93.69 259 LEU A O 1
ATOM 2121 N N . LEU A 1 260 ? -52.730 -13.441 19.209 1.00 92.94 260 LEU A N 1
ATOM 2122 C CA . LEU A 1 260 ? -52.918 -14.840 19.604 1.00 92.94 260 LEU A CA 1
ATOM 2123 C C . LEU A 1 260 ? -53.455 -14.976 21.040 1.00 92.94 260 LEU A C 1
ATOM 2125 O O . LEU A 1 260 ? -54.311 -15.818 21.303 1.00 92.94 260 LEU A O 1
ATOM 2129 N N . TYR A 1 261 ? -53.000 -14.120 21.959 1.00 89.38 261 TYR A N 1
ATOM 2130 C CA . TYR A 1 261 ? -53.348 -14.178 23.386 1.00 89.38 261 TYR A CA 1
ATOM 2131 C C . TYR A 1 261 ? -54.265 -13.038 23.859 1.00 89.38 261 TYR A C 1
ATOM 2133 O O . TYR A 1 261 ? -54.887 -13.148 24.916 1.00 89.38 261 TYR A O 1
ATOM 2141 N N . GLY A 1 262 ? -54.412 -11.961 23.088 1.00 81.88 262 GLY A N 1
ATOM 2142 C CA . GLY A 1 262 ? -55.290 -10.825 23.390 1.00 81.88 262 GLY A CA 1
ATOM 2143 C C . GLY A 1 262 ? -56.741 -11.196 23.721 1.00 81.88 262 GLY A C 1
ATOM 2144 O O . GLY A 1 262 ? -57.246 -10.707 24.736 1.00 81.88 262 GLY A O 1
ATOM 2145 N N . PRO A 1 263 ? -57.423 -12.088 22.970 1.00 78.75 263 PRO A N 1
ATOM 2146 C CA . PRO A 1 263 ? -58.794 -12.476 23.309 1.00 78.75 263 PRO A CA 1
ATOM 2147 C C . PRO A 1 263 ? -58.901 -13.260 24.629 1.00 78.75 263 PRO A C 1
ATOM 2149 O O . PRO A 1 263 ? -59.937 -13.196 25.290 1.00 78.75 263 PRO A O 1
ATOM 2152 N N . VAL A 1 264 ? -57.831 -13.932 25.073 1.00 71.94 264 VAL A N 1
ATOM 2153 C CA . VAL A 1 264 ? -57.794 -14.645 26.364 1.00 71.94 264 VAL A CA 1
ATOM 2154 C C . VAL A 1 264 ? -57.728 -13.657 27.535 1.00 71.94 264 VAL A C 1
ATOM 2156 O O . VAL A 1 264 ? -58.391 -13.853 28.554 1.00 71.94 264 VAL A O 1
ATOM 2159 N N . PHE A 1 265 ? -56.995 -12.552 27.381 1.00 62.78 265 PHE A N 1
ATOM 2160 C CA . PHE A 1 265 ? -56.918 -11.505 28.404 1.00 62.78 265 PHE A CA 1
ATOM 2161 C C . PHE A 1 265 ? -58.149 -10.584 28.411 1.00 62.78 265 PHE A C 1
ATOM 2163 O O . PHE A 1 265 ? -58.617 -10.212 29.490 1.00 62.78 265 PHE A O 1
ATOM 2170 N N . ALA A 1 266 ? -58.734 -10.276 27.249 1.00 60.69 266 ALA A N 1
ATOM 2171 C CA . ALA A 1 266 ? -59.939 -9.446 27.148 1.00 60.69 266 ALA A CA 1
ATOM 2172 C C . ALA A 1 266 ? -61.191 -10.103 27.770 1.00 60.69 266 ALA A C 1
ATOM 2174 O O . ALA A 1 266 ? -62.055 -9.406 28.301 1.00 60.69 266 ALA A O 1
ATOM 2175 N N . ALA A 1 267 ? -61.269 -11.438 27.794 1.00 57.41 267 ALA A N 1
ATOM 2176 C CA . ALA A 1 267 ? -62.391 -12.167 28.391 1.00 57.41 267 ALA A CA 1
ATOM 2177 C C . ALA A 1 267 ? -62.412 -12.156 29.938 1.00 57.41 267 ALA A C 1
ATOM 2179 O O . ALA A 1 267 ? -63.398 -12.572 30.545 1.00 57.41 267 ALA A O 1
ATOM 2180 N N . SER A 1 268 ? -61.359 -11.666 30.605 1.00 54.94 268 SER A N 1
ATOM 2181 C CA . SER A 1 268 ? -61.211 -11.773 32.069 1.00 54.94 268 SER A CA 1
ATOM 2182 C C . SER A 1 268 ? -61.766 -10.591 32.885 1.00 54.94 268 SER A C 1
ATOM 2184 O O . SER A 1 268 ? -61.787 -10.649 34.116 1.00 54.94 268 SER A O 1
ATOM 2186 N N . LYS A 1 269 ? -62.286 -9.533 32.242 1.00 53.03 269 LYS A N 1
ATOM 2187 C CA . LYS A 1 269 ? -62.934 -8.398 32.932 1.00 53.03 269 LYS A CA 1
ATOM 2188 C C . LYS A 1 269 ? -64.223 -7.933 32.248 1.00 53.03 269 LYS A C 1
ATOM 2190 O O . LYS A 1 269 ? -64.314 -6.803 31.788 1.00 53.03 269 LYS A O 1
ATOM 2195 N N . VAL A 1 270 ? -65.264 -8.762 32.282 1.00 52.41 270 VAL A N 1
ATOM 2196 C CA . VAL A 1 270 ? -66.649 -8.262 32.247 1.00 52.41 270 VAL A CA 1
ATOM 2197 C C . VAL A 1 270 ? -67.418 -8.906 33.400 1.00 52.41 270 VAL A C 1
ATOM 2199 O O . VAL A 1 270 ? -68.128 -9.892 33.235 1.00 52.41 270 VAL A O 1
ATOM 2202 N N . LYS A 1 271 ? -67.258 -8.350 34.610 1.00 52.97 271 LYS A N 1
ATOM 2203 C CA . LYS A 1 271 ? -68.291 -8.475 35.647 1.00 52.97 271 LYS A CA 1
ATOM 2204 C C . LYS A 1 271 ? -69.363 -7.438 35.347 1.00 52.97 271 LYS A C 1
ATOM 2206 O O . LYS A 1 271 ? -69.297 -6.287 35.768 1.00 52.97 271 LYS A O 1
ATOM 2211 N N . THR A 1 272 ? -70.326 -7.905 34.570 1.00 52.25 272 THR A N 1
ATOM 2212 C CA . THR A 1 272 ? -71.689 -7.411 34.448 1.00 52.25 272 THR A CA 1
ATOM 2213 C C . THR A 1 272 ? -72.229 -6.950 35.804 1.00 52.25 272 THR A C 1
ATOM 2215 O O . THR A 1 272 ? -72.394 -7.749 36.721 1.00 52.25 272 THR A O 1
ATOM 2218 N N . THR A 1 273 ? -72.504 -5.654 35.906 1.00 45.94 273 THR A N 1
ATOM 2219 C CA . THR A 1 273 ? -73.361 -5.008 36.911 1.00 45.94 273 THR A CA 1
ATOM 2220 C C . THR A 1 273 ? -74.043 -3.876 36.134 1.00 45.94 273 THR A C 1
ATOM 2222 O O . THR A 1 273 ? -73.324 -3.084 35.542 1.00 45.94 273 THR A O 1
ATOM 2225 N N . SER A 1 274 ? -75.348 -3.683 35.984 1.00 48.28 274 SER A N 1
ATOM 2226 C CA . SER A 1 274 ? -76.574 -4.442 36.211 1.00 48.28 274 SER A CA 1
ATOM 2227 C C . SER A 1 274 ? -77.660 -3.737 35.372 1.00 48.28 274 SER A C 1
ATOM 2229 O O . SER A 1 274 ? -77.615 -2.524 35.208 1.00 48.28 274 SER A O 1
ATOM 2231 N N . THR A 1 275 ? -78.617 -4.511 34.865 1.00 43.56 275 THR A N 1
ATOM 2232 C CA . THR A 1 275 ? -80.066 -4.222 34.830 1.00 43.56 275 THR A CA 1
ATOM 2233 C C . THR A 1 275 ? -80.593 -2.852 34.345 1.00 43.56 275 THR A C 1
ATOM 2235 O O . THR A 1 275 ? -80.597 -1.865 35.066 1.00 43.56 275 THR A O 1
ATOM 2238 N N . LEU A 1 276 ? -81.145 -2.893 33.126 1.00 44.75 276 LEU A N 1
ATOM 2239 C CA . LEU A 1 276 ? -82.441 -2.381 32.629 1.00 44.75 276 LEU A CA 1
ATOM 2240 C C . LEU A 1 276 ? -83.251 -1.273 33.364 1.00 44.75 276 LEU A C 1
ATOM 2242 O O . LEU A 1 276 ? -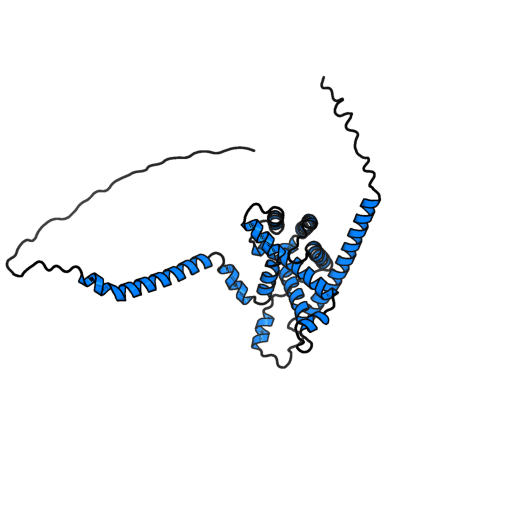83.576 -1.394 34.540 1.00 44.75 276 LEU A O 1
ATOM 2246 N N . LEU A 1 277 ? -83.817 -0.416 32.490 1.00 45.09 277 LEU A N 1
ATOM 2247 C CA . LEU A 1 277 ? -85.103 0.330 32.495 1.00 45.09 277 LEU A CA 1
ATOM 2248 C C . LEU A 1 277 ? -85.079 1.786 33.006 1.00 45.09 277 LEU A C 1
ATOM 2250 O O . LEU A 1 277 ? -84.931 2.036 34.192 1.00 45.09 277 LEU A O 1
ATOM 2254 N N . THR A 1 278 ? -85.093 2.802 32.124 1.00 43.97 278 THR A N 1
ATOM 2255 C CA . THR A 1 278 ? -86.240 3.335 31.329 1.00 43.97 278 THR A CA 1
ATOM 2256 C C . THR A 1 278 ? -87.244 4.062 32.223 1.00 43.97 278 THR A C 1
ATOM 2258 O O . THR A 1 278 ? -88.090 3.436 32.842 1.00 43.97 278 THR A O 1
ATOM 2261 N N . THR A 1 279 ? -87.117 5.372 32.433 1.00 41.84 279 THR A N 1
ATOM 2262 C CA . THR A 1 279 ? -87.888 6.505 31.850 1.00 41.84 279 THR A CA 1
ATOM 2263 C C . THR A 1 279 ? -87.563 7.706 32.772 1.00 41.84 279 THR A C 1
ATOM 2265 O O . THR A 1 279 ? -87.247 7.482 33.933 1.00 41.84 279 THR A O 1
ATOM 2268 N N . THR A 1 280 ? -87.470 8.983 32.394 1.00 40.16 280 THR A N 1
ATOM 2269 C CA . THR A 1 280 ? -88.392 9.871 31.668 1.00 40.16 280 THR A CA 1
ATOM 2270 C C . THR A 1 280 ? -87.702 11.240 31.504 1.00 40.16 280 THR A C 1
ATOM 2272 O O . THR A 1 280 ? -86.946 11.631 32.384 1.00 40.16 280 THR A O 1
ATOM 2275 N N . ALA A 1 281 ? -88.072 11.961 30.436 1.00 39.81 281 ALA A N 1
ATOM 2276 C CA . ALA A 1 281 ? -88.296 13.417 30.354 1.00 39.81 281 ALA A CA 1
ATOM 2277 C C . ALA A 1 281 ? -87.178 14.373 30.845 1.00 39.81 281 ALA A C 1
ATOM 2279 O O . ALA A 1 281 ? -86.885 14.470 32.025 1.00 39.81 281 ALA A O 1
ATOM 2280 N N . ALA A 1 282 ? -86.494 15.073 29.939 1.00 39.22 282 ALA A N 1
ATOM 2281 C CA . ALA A 1 282 ? -86.912 16.343 29.322 1.00 39.22 282 ALA A CA 1
ATOM 2282 C C . ALA A 1 282 ? -86.370 17.581 30.064 1.00 39.22 282 ALA A C 1
ATOM 2284 O O . ALA A 1 282 ? -86.448 17.682 31.280 1.00 39.22 282 ALA A O 1
ATOM 2285 N N . ASN A 1 283 ? -85.940 18.549 29.249 1.00 41.50 283 ASN A N 1
ATOM 2286 C CA . ASN A 1 283 ? -85.712 19.967 29.542 1.00 41.50 283 ASN A CA 1
ATOM 2287 C C . ASN A 1 283 ? -84.458 20.385 30.320 1.00 41.50 283 ASN A C 1
ATOM 2289 O O . ASN A 1 283 ? -84.383 20.263 31.535 1.00 41.50 283 ASN A O 1
ATOM 2293 N N . ALA A 1 284 ? -83.554 21.034 29.577 1.00 42.12 284 ALA A N 1
ATOM 2294 C CA . ALA A 1 284 ? -83.145 22.446 29.710 1.00 42.12 284 ALA A CA 1
ATOM 2295 C C . ALA A 1 284 ? -81.676 22.532 29.247 1.00 42.12 284 ALA A C 1
ATOM 2297 O O . ALA A 1 284 ? -80.801 21.946 29.867 1.00 42.12 284 ALA A O 1
ATOM 2298 N N . ALA A 1 285 ? -81.341 23.017 28.049 1.00 41.00 285 ALA A N 1
ATOM 2299 C CA . ALA A 1 285 ? -81.459 24.394 27.561 1.00 41.00 285 ALA A CA 1
ATOM 2300 C C . ALA A 1 285 ? -80.828 25.428 28.513 1.00 41.00 285 ALA A C 1
ATOM 2302 O O . ALA A 1 285 ? -81.347 25.657 29.601 1.00 41.00 285 ALA A O 1
ATOM 2303 N N . ASN A 1 286 ? -79.793 26.107 27.996 1.00 40.56 286 ASN A N 1
ATOM 2304 C CA . ASN A 1 286 ? -79.083 27.275 28.538 1.00 40.56 286 ASN A CA 1
ATOM 2305 C C . ASN A 1 286 ? -78.130 26.963 29.715 1.00 40.56 286 ASN A C 1
ATOM 2307 O O . ASN A 1 286 ? -78.443 26.166 30.580 1.00 40.56 286 ASN A O 1
ATOM 2311 N N . ALA A 1 287 ? -76.934 27.537 29.832 1.00 37.56 287 ALA A N 1
ATOM 2312 C CA . ALA A 1 287 ? -76.449 28.811 29.331 1.00 37.56 287 ALA A CA 1
ATOM 2313 C C . ALA A 1 287 ? -74.906 28.858 29.359 1.00 37.56 287 ALA A C 1
ATOM 2315 O O . ALA A 1 287 ? -74.274 28.155 30.138 1.00 37.56 287 ALA A O 1
ATOM 2316 N N . ALA A 1 288 ? -74.385 29.824 28.600 1.00 39.88 288 ALA A N 1
ATOM 2317 C CA . ALA A 1 288 ? -73.228 30.664 28.917 1.00 39.88 288 ALA A CA 1
ATOM 2318 C C . ALA A 1 288 ? -71.798 30.112 28.713 1.00 39.88 288 ALA A C 1
ATOM 2320 O O . ALA A 1 288 ? -71.303 29.233 29.405 1.00 39.88 288 ALA A O 1
ATOM 2321 N N . ALA A 1 289 ? -71.147 30.764 27.747 1.00 37.34 289 ALA A N 1
ATOM 2322 C CA . ALA A 1 289 ? -69.716 30.884 27.480 1.00 37.34 289 ALA A CA 1
ATOM 2323 C C . ALA A 1 289 ? -68.987 31.716 28.581 1.00 37.34 289 ALA A C 1
ATOM 2325 O O . ALA A 1 289 ? -69.580 31.949 29.632 1.00 37.34 289 ALA A O 1
ATOM 2326 N N . PRO A 1 290 ? -67.864 32.402 28.283 1.00 60.38 290 PRO A N 1
ATOM 2327 C CA . PRO A 1 290 ? -66.484 31.978 27.997 1.00 60.38 290 PRO A CA 1
ATOM 2328 C C . PRO A 1 290 ? -65.504 32.586 29.050 1.00 60.38 290 PRO A C 1
ATOM 2330 O O . PRO A 1 290 ? -65.944 32.950 30.129 1.00 60.38 290 PRO A O 1
ATOM 2333 N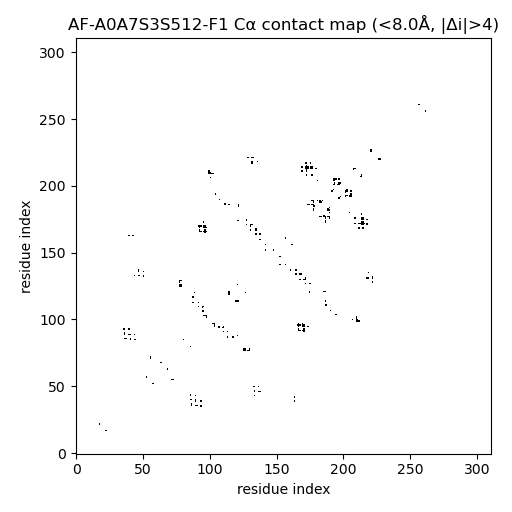 N . GLU A 1 291 ? -64.215 32.751 28.695 1.00 40.94 291 GLU A N 1
ATOM 2334 C CA . GLU A 1 291 ? -63.128 33.474 29.411 1.00 40.94 291 GLU A CA 1
ATOM 2335 C C . GLU A 1 291 ? -62.375 32.686 30.502 1.00 40.94 291 GLU A C 1
ATOM 2337 O O . GLU A 1 291 ? -62.957 31.879 31.209 1.00 40.94 291 GLU A O 1
ATOM 2342 N N . ALA A 1 292 ? -61.077 32.867 30.770 1.00 39.47 292 ALA A N 1
ATOM 2343 C CA . ALA A 1 292 ? -59.923 33.511 30.129 1.00 39.47 292 ALA A CA 1
ATOM 2344 C C . ALA A 1 292 ? -58.704 33.271 31.068 1.00 39.47 292 ALA A C 1
ATOM 2346 O O . ALA A 1 292 ? -58.870 32.775 32.180 1.00 39.47 292 ALA A O 1
ATOM 2347 N N . VAL A 1 293 ? -57.524 33.764 30.654 1.00 45.81 293 VAL A N 1
ATOM 2348 C CA . VAL A 1 293 ? -56.319 34.087 31.466 1.00 45.81 293 VAL A CA 1
ATOM 2349 C C . VAL A 1 293 ? -55.401 32.881 31.774 1.00 45.81 293 VAL A C 1
ATOM 2351 O O . VAL A 1 293 ? -55.782 31.972 32.493 1.00 45.81 293 VAL A O 1
ATOM 2354 N N . ALA A 1 294 ? -54.243 32.677 31.129 1.00 40.53 294 ALA A N 1
ATOM 2355 C CA . ALA A 1 294 ? -53.005 33.470 30.993 1.00 40.53 294 ALA A CA 1
ATOM 2356 C C . ALA A 1 294 ? -52.074 33.463 32.231 1.00 40.53 294 ALA A C 1
ATOM 2358 O O . ALA A 1 294 ? -52.518 33.719 33.342 1.00 40.53 294 ALA A O 1
ATOM 2359 N N . ALA A 1 295 ? -50.767 33.299 31.945 1.00 43.06 295 ALA A N 1
ATOM 2360 C CA . ALA A 1 295 ? -49.584 33.592 32.783 1.00 43.06 295 ALA A CA 1
ATOM 2361 C C . ALA A 1 295 ? -49.281 32.574 33.921 1.00 43.06 295 ALA A C 1
ATOM 2363 O O . ALA A 1 295 ? -50.193 32.065 34.548 1.00 43.06 295 ALA A O 1
ATOM 2364 N N . SER A 1 296 ? -48.047 32.199 34.292 1.00 41.66 296 SER A N 1
ATOM 2365 C CA . SER A 1 296 ? -46.680 32.609 33.929 1.00 41.66 296 SER A CA 1
ATOM 2366 C C . SER A 1 296 ? -45.625 31.719 34.632 1.00 41.66 296 SER A C 1
ATOM 2368 O O . SER A 1 296 ? -45.891 31.241 35.727 1.00 41.66 296 SER A O 1
ATOM 2370 N N . LEU A 1 297 ? -44.408 31.674 34.064 1.00 39.75 297 LEU A N 1
ATOM 2371 C CA . LEU A 1 297 ? -43.074 31.740 34.718 1.00 39.75 297 LEU A CA 1
ATOM 2372 C C . LEU A 1 297 ? -42.610 30.687 35.759 1.00 39.75 297 LEU A C 1
ATOM 2374 O O . LEU A 1 297 ? -43.045 30.696 36.902 1.00 39.75 297 LEU A O 1
ATOM 2378 N N . ALA A 1 298 ? -41.549 29.947 35.392 1.00 47.03 298 ALA A N 1
ATOM 2379 C CA . ALA A 1 298 ? -40.294 29.714 36.148 1.00 47.03 298 ALA A CA 1
ATOM 2380 C C . ALA A 1 298 ? -39.340 28.937 35.199 1.00 47.03 298 ALA A C 1
ATOM 2382 O O . ALA A 1 298 ? -39.713 27.865 34.744 1.00 47.03 298 ALA A O 1
ATOM 2383 N N . SER A 1 299 ? -38.187 29.396 34.691 1.00 43.44 299 SER A N 1
ATOM 2384 C CA . SER A 1 299 ? -37.045 30.132 35.257 1.00 43.44 299 SER A CA 1
ATOM 2385 C C . SER A 1 299 ? -36.461 29.486 36.513 1.00 43.44 299 SER A C 1
ATOM 2387 O O . SER A 1 299 ? -36.766 29.911 37.623 1.00 43.44 299 SER A O 1
ATOM 2389 N N . ALA A 1 300 ? -35.553 28.526 36.324 1.00 48.59 300 ALA A N 1
ATOM 2390 C CA . ALA A 1 300 ? -34.518 28.202 37.299 1.00 48.59 300 ALA A CA 1
ATOM 2391 C C . ALA A 1 300 ? -33.189 27.956 36.569 1.00 48.59 300 ALA A C 1
ATOM 2393 O O . ALA A 1 300 ? -33.058 27.039 35.761 1.00 48.59 300 ALA A O 1
ATOM 2394 N N . ALA A 1 301 ? -32.238 28.838 36.857 1.00 43.88 301 ALA A N 1
ATOM 2395 C CA . ALA A 1 301 ? -30.840 28.781 36.479 1.00 43.88 301 ALA A CA 1
ATOM 2396 C C . ALA A 1 301 ? -30.014 28.206 37.642 1.00 43.88 301 ALA A C 1
ATOM 2398 O O . ALA A 1 301 ? -30.269 28.554 38.792 1.00 43.88 301 ALA A O 1
ATOM 2399 N N . ALA A 1 302 ? -29.019 27.377 37.322 1.00 52.41 302 ALA A N 1
ATOM 2400 C CA . ALA A 1 302 ? -27.767 27.127 38.054 1.00 52.41 302 ALA A CA 1
ATOM 2401 C C . ALA A 1 302 ? -26.938 26.200 37.136 1.00 52.41 302 ALA A C 1
ATOM 2403 O O . ALA A 1 302 ? -27.464 25.189 36.689 1.00 52.41 302 ALA A O 1
ATOM 2404 N N . GLY A 1 303 ? -25.709 26.465 36.696 1.00 37.69 303 GLY A N 1
ATOM 2405 C CA . GLY A 1 303 ? -24.637 27.284 37.251 1.00 37.69 303 GLY A CA 1
ATOM 2406 C C . GLY A 1 303 ? -23.477 26.358 37.631 1.00 37.69 303 GLY A C 1
ATOM 2407 O O . GLY A 1 303 ? -23.555 25.776 38.698 1.00 37.69 303 GLY A O 1
ATOM 2408 N N . VAL A 1 304 ? -22.469 26.210 36.756 1.00 56.12 304 VAL A N 1
ATOM 2409 C CA . VAL A 1 304 ? -21.071 25.753 37.000 1.00 56.12 304 VAL A CA 1
ATOM 2410 C C . VAL A 1 304 ? -20.305 26.166 35.726 1.00 56.12 304 VAL A C 1
ATOM 2412 O O . VAL A 1 304 ? -20.591 25.631 34.661 1.00 56.12 304 VAL A O 1
ATOM 2415 N N . GLU A 1 305 ? -19.547 27.257 35.616 1.00 51.44 305 GLU A N 1
ATOM 2416 C CA . GLU A 1 305 ? -18.380 27.770 36.355 1.00 51.44 305 GLU A CA 1
ATOM 2417 C C . GLU A 1 305 ? -17.121 26.881 36.276 1.00 51.44 305 GLU A C 1
ATOM 2419 O O . GLU A 1 305 ? -16.974 25.906 37.001 1.00 51.44 305 GLU A O 1
ATOM 2424 N N . GLY A 1 306 ? -16.202 27.291 35.390 1.00 43.56 306 GLY A N 1
ATOM 2425 C CA . GLY A 1 306 ? -14.765 27.366 35.667 1.00 43.56 306 GLY A CA 1
ATOM 2426 C C . GLY A 1 306 ? -13.917 26.099 35.531 1.00 43.56 306 GLY A C 1
ATOM 2427 O O . GLY A 1 306 ? -13.875 25.275 36.440 1.00 43.56 306 GLY A O 1
ATOM 2428 N N . ARG A 1 307 ? -13.067 26.059 34.492 1.00 52.53 307 ARG A N 1
ATOM 2429 C CA . ARG A 1 307 ? -11.640 25.761 34.704 1.00 52.53 307 ARG A CA 1
ATOM 2430 C C . ARG A 1 307 ? -10.753 26.261 33.560 1.00 52.53 307 ARG A C 1
ATOM 2432 O O . ARG A 1 307 ? -10.641 25.630 32.516 1.00 52.53 307 ARG A O 1
ATOM 2439 N N . GLU A 1 308 ? -10.129 27.406 33.813 1.00 53.78 308 GLU A N 1
ATOM 2440 C CA . GLU A 1 308 ? -8.812 27.769 33.290 1.00 53.78 308 GLU A CA 1
ATOM 2441 C C . GLU A 1 308 ? -7.721 26.970 34.034 1.00 53.78 308 GLU A C 1
ATOM 2443 O O . GLU A 1 308 ? -7.918 26.536 35.174 1.00 53.78 308 GLU A O 1
ATOM 2448 N N . GLY A 1 309 ? -6.577 26.787 33.377 1.00 53.53 309 GLY A N 1
ATOM 2449 C CA . GLY A 1 309 ? -5.352 26.169 33.895 1.00 53.53 309 GLY A CA 1
ATOM 2450 C C . GLY A 1 309 ? -4.582 25.565 32.720 1.00 53.53 309 GLY A C 1
ATOM 2451 O O . GLY A 1 309 ? -4.951 24.500 32.239 1.00 53.53 309 GLY A O 1
ATOM 2452 N N . GLU A 1 310 ? -3.709 26.322 32.051 1.00 50.84 310 GLU A N 1
ATOM 2453 C CA . GLU A 1 310 ? -2.280 26.447 32.401 1.00 50.84 310 GLU A CA 1
ATOM 2454 C C . GLU A 1 310 ? -1.616 25.086 32.653 1.00 50.84 310 GLU A C 1
ATOM 2456 O O . GLU A 1 310 ? -1.701 24.537 33.752 1.00 50.84 310 GLU A O 1
ATOM 2461 N N . LEU A 1 311 ? -0.972 24.551 31.610 1.00 52.41 311 LEU A N 1
ATOM 2462 C CA . LEU A 1 311 ? 0.477 24.307 31.518 1.00 52.41 311 LEU A CA 1
ATOM 2463 C C . LEU A 1 311 ? 0.852 23.984 30.064 1.00 52.41 311 LEU A C 1
ATOM 2465 O O . LEU A 1 311 ? 0.094 23.227 29.417 1.00 52.41 311 LEU A O 1
#